Protein AF-A0A7X8ZF85-F1 (afdb_monomer_lite)

Foldseek 3Di:
DDDPPPPPPPPPPPPPPPPDDDDDDDDDDDDDDDDDDP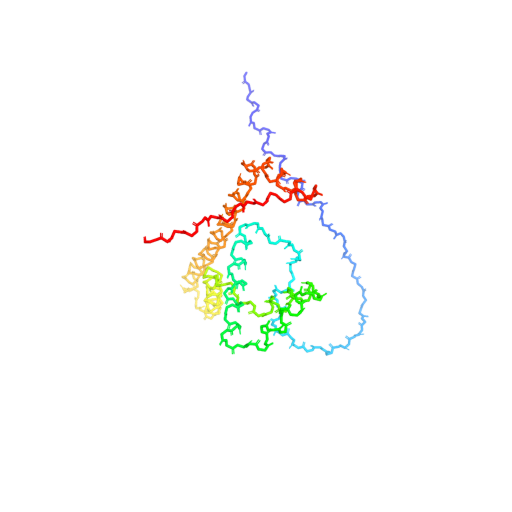PPDPPDPDDDPDDDQPLVVVVVVVQLVVLLVVCVVPPVVVNVVLVVCVVVPVVVSVVVSVVSGDPPDDVLVVLLVVLVVVLVVLVVCLVVDDPVCNVVSVVVSVVSVVSSVVSVVVVVVVVVVSNVVSVVVCVVCVVVVVVVVVCVVVVNPPPPDDPDDPDD

Sequence (200 aa):
MKNPLKSIMLLVLGVLLLTSPAWAQPGGKGAGRREDKRETGARGRRAGAGRPSLGQQYNLRNRVRLLMEYLQANEPEEFERLQKLKAEDREKYFHELWKKMPERENKKRDEVSRIEKQCHELAEKYRLAPEAEKAAIELELGKMLERSMQLVIEDTEERLRGVQSALEHLNANKDKIILERLQKFLGKEETSEKQPAKTK

Structure (mmCIF, N/CA/C/O backbone):
data_AF-A0A7X8ZF85-F1
#
_entry.id   AF-A0A7X8ZF85-F1
#
loop_
_atom_site.group_PDB
_atom_site.id
_atom_site.type_symbol
_atom_site.label_atom_id
_atom_site.label_alt_id
_atom_site.label_comp_id
_atom_site.label_asym_id
_atom_site.label_entity_id
_atom_site.label_seq_id
_atom_site.pdbx_PDB_ins_code
_atom_site.Cartn_x
_atom_site.Cartn_y
_atom_site.Cartn_z
_atom_site.occupancy
_atom_site.B_iso_or_equiv
_atom_site.auth_seq_id
_atom_site.auth_comp_id
_atom_site.auth_asym_id
_atom_site.auth_atom_id
_atom_site.pdbx_PDB_model_num
ATOM 1 N N . MET A 1 1 ? 52.124 20.609 15.838 1.00 47.75 1 MET A N 1
ATOM 2 C CA . MET A 1 1 ? 50.694 20.627 15.461 1.00 47.75 1 MET A CA 1
ATOM 3 C C . MET A 1 1 ? 50.494 19.620 14.338 1.00 47.75 1 MET A C 1
ATOM 5 O O . MET A 1 1 ? 51.039 19.818 13.261 1.00 47.75 1 MET A O 1
ATOM 9 N N . LYS A 1 2 ? 49.854 18.480 14.624 1.00 44.03 2 LYS A N 1
ATOM 10 C CA . LYS A 1 2 ? 49.601 17.394 13.664 1.00 44.03 2 LYS A CA 1
ATOM 11 C C . LYS A 1 2 ? 48.159 16.913 13.866 1.00 44.03 2 LYS A C 1
ATOM 13 O O . LYS A 1 2 ? 47.762 16.636 14.992 1.00 44.03 2 LYS A O 1
ATOM 18 N N . ASN A 1 3 ? 47.391 16.903 12.780 1.00 46.94 3 ASN A N 1
ATOM 19 C CA . ASN A 1 3 ? 45.935 16.744 12.740 1.00 46.94 3 ASN A CA 1
ATOM 20 C C . ASN A 1 3 ? 45.496 15.283 12.980 1.00 46.94 3 ASN A C 1
ATOM 22 O O . ASN A 1 3 ? 45.909 14.422 12.202 1.00 46.94 3 ASN A O 1
ATOM 26 N N . PRO A 1 4 ? 44.604 14.980 13.944 1.00 50.09 4 PRO A N 1
ATOM 27 C CA . PRO A 1 4 ? 44.100 13.625 14.179 1.00 50.09 4 PRO A CA 1
ATOM 28 C C . PRO A 1 4 ? 42.710 13.399 13.552 1.00 50.09 4 PRO A C 1
ATOM 30 O O . PRO A 1 4 ? 41.820 12.847 14.186 1.00 50.09 4 PRO A O 1
ATOM 33 N N . LEU A 1 5 ? 42.486 13.844 12.311 1.00 49.91 5 LEU A N 1
ATOM 34 C CA . LEU A 1 5 ? 41.162 13.776 11.658 1.00 49.91 5 LEU A CA 1
ATOM 35 C C . LEU A 1 5 ? 41.081 12.803 10.471 1.00 49.91 5 LEU A C 1
ATOM 37 O O . LEU A 1 5 ? 40.072 12.762 9.780 1.00 49.91 5 LEU A O 1
ATOM 41 N N . LYS A 1 6 ? 42.111 11.978 10.239 1.00 47.16 6 LYS A N 1
ATOM 42 C CA . LYS A 1 6 ? 42.134 11.011 9.121 1.00 47.16 6 LYS A CA 1
ATOM 43 C C . LYS A 1 6 ? 42.020 9.534 9.522 1.00 47.16 6 LYS A C 1
ATOM 45 O O . LYS A 1 6 ? 42.106 8.681 8.651 1.00 47.16 6 LYS A O 1
ATOM 50 N N . SER A 1 7 ? 41.789 9.211 10.798 1.00 51.03 7 SER A N 1
ATOM 51 C CA . SER A 1 7 ? 41.852 7.817 11.282 1.00 51.03 7 SER A CA 1
ATOM 52 C C . SER A 1 7 ? 40.520 7.206 11.744 1.00 51.03 7 SER A C 1
ATOM 54 O O . SER A 1 7 ? 40.532 6.156 12.376 1.00 51.03 7 SER A O 1
ATOM 56 N N . ILE A 1 8 ? 39.377 7.830 11.437 1.00 52.38 8 ILE A N 1
ATOM 57 C CA . ILE A 1 8 ? 38.038 7.299 11.789 1.00 52.38 8 ILE A CA 1
ATOM 58 C C . ILE A 1 8 ? 37.258 6.832 10.543 1.00 52.38 8 ILE A C 1
ATOM 60 O O . ILE A 1 8 ? 36.225 6.178 10.647 1.00 52.38 8 ILE A O 1
ATOM 64 N N . MET A 1 9 ? 37.790 7.053 9.339 1.00 46.72 9 MET A N 1
ATOM 65 C CA . MET A 1 9 ? 37.145 6.653 8.085 1.00 46.72 9 MET A CA 1
ATOM 66 C C . MET A 1 9 ? 37.669 5.308 7.545 1.00 46.72 9 MET A C 1
ATOM 68 O O . MET A 1 9 ? 37.982 5.193 6.367 1.00 46.72 9 MET A O 1
ATOM 72 N N . LEU A 1 10 ? 37.821 4.299 8.412 1.00 49.06 10 LEU A N 1
ATOM 73 C CA . LEU A 1 10 ? 38.237 2.941 8.011 1.00 49.06 10 LEU A CA 1
ATOM 74 C C . LEU A 1 10 ? 37.782 1.839 8.992 1.00 49.06 10 LEU A C 1
ATOM 76 O O . LEU A 1 10 ? 38.414 0.794 9.099 1.00 49.06 10 LEU A O 1
ATOM 80 N N . LEU A 1 11 ? 36.678 2.058 9.719 1.00 49.19 11 LEU A N 1
ATOM 81 C CA . LEU A 1 11 ? 36.164 1.099 10.713 1.00 49.19 11 LEU A CA 1
ATOM 82 C C . LEU A 1 11 ? 34.633 0.912 10.685 1.00 49.19 11 LEU A C 1
ATOM 84 O O . LEU A 1 11 ? 34.029 0.551 11.687 1.00 49.19 11 LEU A O 1
ATOM 88 N N . VAL A 1 12 ? 33.997 1.128 9.526 1.00 50.41 12 VAL A N 1
ATOM 89 C CA . VAL A 1 12 ? 32.556 0.837 9.317 1.00 50.41 12 VAL A CA 1
ATOM 90 C C . VAL A 1 12 ? 32.316 -0.138 8.146 1.00 50.41 12 VAL A C 1
ATOM 92 O O . VAL A 1 12 ? 31.192 -0.555 7.896 1.00 50.41 12 VAL A O 1
ATOM 95 N N . LEU A 1 13 ? 33.373 -0.617 7.479 1.00 48.00 13 LEU A N 1
ATOM 96 C CA . LEU A 1 13 ? 33.273 -1.545 6.339 1.00 48.00 13 LEU A CA 1
ATOM 97 C C . LEU A 1 13 ? 33.664 -3.003 6.674 1.00 48.00 13 LEU A C 1
ATOM 99 O O . LEU A 1 13 ? 34.088 -3.741 5.792 1.00 48.00 13 LEU A O 1
ATOM 103 N N . GLY A 1 14 ? 33.566 -3.419 7.945 1.00 43.38 14 GLY A N 1
ATOM 104 C CA . GLY A 1 14 ? 34.121 -4.699 8.425 1.00 43.38 14 GLY A CA 1
ATOM 105 C C . GLY A 1 14 ? 33.184 -5.619 9.219 1.00 43.38 14 GLY A C 1
ATOM 106 O O . GLY A 1 14 ? 33.653 -6.623 9.739 1.00 43.38 14 GLY A O 1
ATOM 107 N N . VAL A 1 15 ? 31.886 -5.312 9.343 1.00 47.62 15 VAL A N 1
ATOM 108 C CA . VAL A 1 15 ? 30.950 -6.091 10.199 1.00 47.62 15 VAL A CA 1
ATOM 109 C C . VAL A 1 15 ? 29.740 -6.652 9.425 1.00 47.62 15 VAL A C 1
ATOM 111 O O . VAL A 1 15 ? 28.852 -7.270 9.997 1.00 47.62 15 VAL A O 1
ATOM 114 N N . LEU A 1 16 ? 29.718 -6.536 8.094 1.00 44.78 16 LEU A N 1
ATOM 115 C CA . LEU A 1 16 ? 28.595 -6.976 7.245 1.00 44.78 16 LEU A CA 1
ATOM 116 C C . LEU A 1 16 ? 28.858 -8.276 6.455 1.00 44.78 16 LEU A C 1
ATOM 118 O O . LEU A 1 16 ? 28.240 -8.505 5.421 1.00 44.78 16 LEU A O 1
ATOM 122 N N . LEU A 1 17 ? 29.758 -9.144 6.939 1.00 48.53 17 LEU A N 1
ATOM 123 C CA . LEU A 1 17 ? 30.102 -10.423 6.287 1.00 48.53 17 LEU A CA 1
ATOM 124 C C . LEU A 1 17 ? 30.192 -11.638 7.237 1.00 48.53 17 LEU A C 1
ATOM 126 O O . LEU A 1 17 ? 30.849 -12.619 6.903 1.00 48.53 17 LEU A O 1
ATOM 130 N N . LEU A 1 18 ? 29.540 -11.625 8.408 1.00 48.03 18 LEU A N 1
ATOM 131 C CA . LEU A 1 18 ? 29.666 -12.730 9.384 1.00 48.03 18 LEU A CA 1
ATOM 132 C C . LEU A 1 18 ? 28.358 -13.294 9.961 1.00 48.03 18 LEU A C 1
ATOM 134 O O . LEU A 1 18 ? 28.370 -13.929 11.010 1.00 48.03 18 LEU A O 1
ATOM 138 N N . THR A 1 19 ? 27.236 -13.173 9.252 1.00 51.91 19 THR A N 1
ATOM 139 C CA . THR A 1 19 ? 26.012 -13.930 9.587 1.00 51.91 19 THR A CA 1
ATOM 140 C C . THR A 1 19 ? 25.337 -14.509 8.344 1.00 51.91 19 THR A C 1
ATOM 142 O O . THR A 1 19 ? 24.143 -14.346 8.112 1.00 51.91 19 THR A O 1
ATOM 145 N N . SER A 1 20 ? 26.113 -15.230 7.532 1.00 38.34 20 SER A N 1
ATOM 146 C CA . SER A 1 20 ? 25.542 -16.241 6.635 1.00 38.34 20 SER A CA 1
ATOM 147 C C . SER A 1 20 ? 25.307 -17.523 7.441 1.00 38.34 20 SER A C 1
ATOM 149 O O . SER A 1 20 ? 26.268 -18.033 8.023 1.00 38.34 20 SER A O 1
ATOM 151 N N . PRO A 1 21 ? 24.082 -18.073 7.502 1.00 48.38 21 PRO A N 1
ATOM 152 C CA . PRO A 1 21 ? 23.896 -19.408 8.030 1.00 48.38 21 PRO A CA 1
ATOM 153 C C . PRO A 1 21 ? 24.555 -20.398 7.071 1.00 48.38 21 PRO A C 1
ATOM 155 O O . PRO A 1 21 ? 24.200 -20.496 5.895 1.00 48.38 21 PRO A O 1
ATOM 158 N N . ALA A 1 22 ? 25.530 -21.131 7.608 1.00 47.75 22 ALA A N 1
ATOM 159 C CA . ALA A 1 22 ? 25.918 -22.433 7.107 1.00 47.75 22 ALA A CA 1
ATOM 160 C C . ALA A 1 22 ? 24.645 -23.228 6.799 1.00 47.75 22 ALA A C 1
ATOM 162 O O . ALA A 1 22 ? 23.753 -23.237 7.637 1.00 47.75 22 ALA A O 1
ATOM 163 N N . TRP A 1 23 ? 24.575 -23.816 5.604 1.00 50.59 23 TRP A N 1
ATOM 164 C CA . TRP A 1 23 ? 24.057 -25.148 5.248 1.00 50.59 23 TRP A CA 1
ATOM 165 C C . TRP A 1 23 ? 24.331 -25.324 3.749 1.00 50.59 23 TRP A C 1
ATOM 167 O O . TRP A 1 23 ? 23.444 -25.332 2.902 1.00 50.59 23 TRP A O 1
ATOM 177 N N . ALA A 1 24 ? 25.619 -25.412 3.425 1.00 37.34 24 ALA A N 1
ATOM 178 C CA . ALA A 1 24 ? 26.095 -25.969 2.173 1.00 37.34 24 ALA A CA 1
ATOM 179 C C . ALA A 1 24 ? 26.701 -27.334 2.509 1.00 37.34 24 ALA A C 1
ATOM 181 O O . ALA A 1 24 ? 27.820 -27.415 3.009 1.00 37.34 24 ALA A O 1
ATOM 182 N N . GLN A 1 25 ? 25.945 -28.403 2.264 1.00 38.00 25 GLN A N 1
ATOM 183 C CA . GLN A 1 25 ? 26.500 -29.745 2.144 1.00 38.00 25 GLN A CA 1
ATOM 184 C C . GLN A 1 25 ? 26.021 -30.325 0.805 1.00 38.00 25 GLN A C 1
ATOM 186 O O . GLN A 1 25 ? 24.812 -30.435 0.592 1.00 38.00 25 GLN A O 1
ATOM 191 N N . PRO A 1 26 ? 26.936 -30.642 -0.129 1.00 43.03 26 PRO A N 1
ATOM 192 C CA . PRO A 1 26 ? 26.600 -31.268 -1.396 1.00 43.03 26 PRO A CA 1
ATOM 193 C C . PRO A 1 26 ? 26.673 -32.792 -1.248 1.00 43.03 26 PRO A C 1
ATOM 195 O O . PRO A 1 26 ? 27.668 -33.328 -0.764 1.00 43.03 26 PRO A O 1
ATOM 198 N N . GLY A 1 27 ? 25.647 -33.506 -1.706 1.00 35.84 27 GLY A N 1
ATOM 199 C CA . GLY A 1 27 ? 25.734 -34.954 -1.891 1.00 35.84 27 GLY A CA 1
ATOM 200 C C . GLY A 1 27 ? 24.396 -35.670 -1.774 1.00 35.84 27 GLY A C 1
ATOM 201 O O . GLY A 1 27 ? 23.774 -35.652 -0.720 1.00 35.84 27 GLY A O 1
ATOM 202 N N . GLY A 1 28 ? 23.993 -36.354 -2.848 1.00 32.06 28 GLY A N 1
ATOM 203 C CA . GLY A 1 28 ? 22.963 -37.394 -2.788 1.00 32.06 28 GLY A CA 1
ATOM 204 C C . GLY A 1 28 ? 21.856 -37.252 -3.824 1.00 32.06 28 GLY A C 1
ATOM 205 O O . GLY A 1 28 ? 20.764 -36.787 -3.521 1.00 32.06 28 GLY A O 1
ATOM 206 N N . LYS A 1 29 ? 22.131 -37.705 -5.051 1.00 41.44 29 LYS A N 1
ATOM 207 C CA . LYS A 1 29 ? 21.113 -38.034 -6.057 1.00 41.44 29 LYS A CA 1
ATOM 208 C C . LYS A 1 29 ? 20.147 -39.078 -5.478 1.00 41.44 29 LYS A C 1
ATOM 210 O O . LYS A 1 29 ? 20.592 -40.136 -5.046 1.00 41.44 29 LYS A O 1
ATOM 215 N N . GLY A 1 30 ? 18.847 -38.815 -5.546 1.00 32.69 30 GLY A N 1
ATOM 216 C CA . GLY A 1 30 ? 17.803 -39.777 -5.199 1.00 32.69 30 GLY A CA 1
ATOM 217 C C . GLY A 1 30 ? 16.468 -39.342 -5.790 1.00 32.69 30 GLY A C 1
ATOM 218 O O . GLY A 1 30 ? 15.975 -38.262 -5.493 1.00 32.69 30 GLY A O 1
ATOM 219 N N . ALA A 1 31 ? 15.945 -40.162 -6.694 1.00 37.97 31 ALA A N 1
ATOM 220 C CA . ALA A 1 31 ? 14.771 -39.912 -7.512 1.00 37.97 31 ALA A CA 1
ATOM 221 C C . ALA A 1 31 ? 13.485 -39.683 -6.698 1.00 37.97 31 ALA A C 1
ATOM 223 O O . ALA A 1 31 ? 13.238 -40.346 -5.695 1.00 37.97 31 ALA A O 1
ATOM 224 N N . GLY A 1 32 ? 12.624 -38.797 -7.201 1.00 34.12 32 GLY A N 1
ATOM 225 C CA . GLY A 1 32 ? 11.304 -38.537 -6.636 1.00 34.12 32 GLY A CA 1
ATOM 226 C C . GLY A 1 32 ? 10.440 -37.742 -7.603 1.00 34.12 32 GLY A C 1
ATOM 227 O O . GLY A 1 32 ? 10.262 -36.540 -7.454 1.00 34.12 32 GLY A O 1
ATOM 228 N N . ARG A 1 33 ? 9.933 -38.432 -8.625 1.00 46.44 33 ARG A N 1
ATOM 229 C CA . ARG A 1 33 ? 8.895 -37.968 -9.549 1.00 46.44 33 ARG A CA 1
ATOM 230 C C . ARG A 1 33 ? 7.658 -37.551 -8.738 1.00 46.44 33 ARG A C 1
ATOM 232 O O . ARG A 1 33 ? 7.012 -38.409 -8.143 1.00 46.44 33 ARG A O 1
ATOM 239 N N . ARG A 1 34 ? 7.321 -36.260 -8.728 1.00 38.28 34 ARG A N 1
ATOM 240 C CA . ARG A 1 34 ? 5.975 -35.767 -8.405 1.00 38.28 34 ARG A CA 1
ATOM 241 C C . ARG A 1 34 ? 5.585 -34.715 -9.430 1.00 38.28 34 ARG A C 1
ATOM 243 O O . ARG A 1 34 ? 6.159 -33.632 -9.484 1.00 38.28 34 ARG A O 1
ATOM 250 N N . GLU A 1 35 ? 4.649 -35.110 -10.284 1.00 44.91 35 GLU A N 1
ATOM 251 C CA . GLU A 1 35 ? 3.727 -34.189 -10.928 1.00 44.91 35 GLU A CA 1
ATOM 252 C C . GLU A 1 35 ? 3.037 -33.393 -9.825 1.00 44.91 35 GLU A C 1
ATOM 254 O O . GLU A 1 35 ? 2.473 -33.994 -8.916 1.00 44.91 35 GLU A O 1
ATOM 259 N N . ASP A 1 36 ? 3.078 -32.068 -9.899 1.00 36.56 36 ASP A N 1
ATOM 260 C CA . ASP A 1 36 ? 2.105 -31.252 -9.193 1.00 36.56 36 ASP A CA 1
ATOM 261 C C . ASP A 1 36 ? 1.754 -30.016 -10.015 1.00 36.56 36 ASP A C 1
ATOM 263 O O . ASP A 1 36 ? 2.587 -29.357 -10.645 1.00 36.56 36 ASP A O 1
ATOM 267 N N . LYS A 1 37 ? 0.443 -29.799 -10.055 1.00 38.34 37 LYS A N 1
ATOM 268 C CA . LYS A 1 37 ? -0.303 -28.822 -10.833 1.00 38.34 37 LYS A CA 1
ATOM 269 C C . LYS A 1 37 ? 0.289 -27.418 -10.734 1.00 38.34 37 LYS A C 1
ATOM 271 O O . LYS A 1 37 ? 0.573 -26.907 -9.655 1.00 38.34 37 LYS A O 1
ATOM 276 N N . ARG A 1 38 ? 0.331 -26.740 -11.883 1.00 36.38 38 ARG A N 1
ATOM 277 C CA . ARG A 1 38 ? 0.394 -25.278 -11.963 1.00 36.38 38 ARG A CA 1
ATOM 278 C C . ARG A 1 38 ? -0.843 -24.678 -11.284 1.00 36.38 38 ARG A C 1
ATOM 280 O O . ARG A 1 38 ? -1.871 -24.497 -11.925 1.00 36.38 38 ARG A O 1
ATOM 287 N N . GLU A 1 39 ? -0.724 -24.327 -10.010 1.00 34.28 39 GLU A N 1
ATOM 288 C CA . GLU A 1 39 ? -1.503 -23.250 -9.397 1.00 34.28 39 GLU A CA 1
ATOM 289 C C . GLU A 1 39 ? -0.704 -21.947 -9.513 1.00 34.28 39 GLU A C 1
ATOM 291 O O . GLU A 1 39 ? 0.029 -21.525 -8.619 1.00 34.28 39 GLU A O 1
ATOM 296 N N . THR A 1 40 ? -0.820 -21.294 -10.664 1.00 40.03 40 THR A N 1
ATOM 297 C CA . THR A 1 40 ? -0.497 -19.873 -10.795 1.00 40.03 40 THR A CA 1
ATOM 298 C C . THR A 1 40 ? -1.664 -19.060 -10.242 1.00 40.03 40 THR A C 1
ATOM 300 O O . THR A 1 40 ? -2.751 -19.114 -10.810 1.00 40.03 40 THR A O 1
ATOM 303 N N . GLY A 1 41 ? -1.447 -18.283 -9.173 1.00 33.16 41 GLY A N 1
ATOM 304 C CA . GLY A 1 41 ? -2.334 -17.151 -8.863 1.00 33.16 41 GLY A CA 1
ATOM 305 C C . GLY A 1 41 ? -2.575 -16.775 -7.399 1.00 33.16 41 GLY A C 1
ATOM 306 O O . GLY A 1 41 ? -3.239 -15.774 -7.161 1.00 33.16 41 GLY A O 1
ATOM 307 N N . ALA A 1 42 ? -2.050 -17.496 -6.406 1.00 32.91 42 ALA A N 1
ATOM 308 C CA . ALA A 1 42 ? -2.287 -17.177 -4.991 1.00 32.91 42 ALA A CA 1
ATOM 309 C C . ALA A 1 42 ? -1.033 -16.628 -4.282 1.00 32.91 42 ALA A C 1
ATOM 311 O O . ALA A 1 42 ? -0.555 -17.195 -3.303 1.00 32.91 42 ALA A O 1
ATOM 312 N N . ARG A 1 43 ? -0.486 -15.496 -4.746 1.00 38.16 43 ARG A N 1
ATOM 313 C CA . ARG A 1 43 ? 0.493 -14.714 -3.965 1.00 38.16 43 ARG A CA 1
ATOM 314 C C . ARG A 1 43 ? -0.146 -13.414 -3.491 1.00 38.16 43 ARG A C 1
ATOM 316 O O . ARG A 1 43 ? -0.336 -12.487 -4.263 1.00 38.16 43 ARG A O 1
ATOM 323 N N . GLY A 1 44 ? -0.479 -13.374 -2.201 1.00 34.50 44 GLY A N 1
ATOM 324 C CA . GLY A 1 44 ? -0.910 -12.148 -1.523 1.00 34.50 44 GLY A CA 1
ATOM 325 C C . GLY A 1 44 ? -1.611 -12.345 -0.178 1.00 34.50 44 GLY A C 1
ATOM 326 O O . GLY A 1 44 ? -1.669 -11.413 0.615 1.00 34.50 44 GLY A O 1
ATOM 327 N N . ARG A 1 45 ? -2.112 -13.545 0.145 1.00 40.34 45 ARG A N 1
ATOM 328 C CA . ARG A 1 45 ? -2.776 -13.797 1.436 1.00 40.34 45 ARG A CA 1
ATOM 329 C C . ARG A 1 45 ? -1.858 -14.518 2.410 1.00 40.34 45 ARG A C 1
ATOM 331 O O . ARG A 1 45 ? -2.009 -15.715 2.615 1.00 40.34 45 ARG A O 1
ATOM 338 N N . ARG A 1 46 ? -0.919 -13.793 3.018 1.00 43.47 46 ARG A N 1
ATOM 339 C CA . ARG A 1 46 ? -0.351 -14.131 4.337 1.00 43.47 46 ARG A CA 1
ATOM 340 C C . ARG A 1 46 ? 0.467 -12.953 4.859 1.00 43.47 46 ARG A C 1
ATOM 342 O O . ARG A 1 46 ? 1.657 -12.847 4.599 1.00 43.47 46 ARG A O 1
ATOM 349 N N . ALA A 1 47 ? -0.196 -12.083 5.614 1.00 36.88 47 ALA A N 1
ATOM 350 C CA . ALA A 1 47 ? 0.444 -11.232 6.609 1.00 36.88 47 ALA A CA 1
ATOM 351 C C . ALA A 1 47 ? -0.591 -10.856 7.682 1.00 36.88 47 ALA A C 1
ATOM 353 O O . ALA A 1 47 ? -1.413 -9.974 7.472 1.00 36.88 47 ALA A O 1
ATOM 354 N N . GLY A 1 48 ? -0.545 -11.584 8.803 1.00 31.78 48 GLY A N 1
ATOM 355 C CA . GLY A 1 48 ? -0.920 -11.128 10.144 1.00 31.78 48 GLY A CA 1
ATOM 356 C C . GLY A 1 48 ? -2.382 -10.770 10.415 1.00 31.78 48 GLY A C 1
ATOM 357 O O . GLY A 1 48 ? -2.872 -9.726 10.001 1.00 31.78 48 GLY A O 1
ATOM 358 N N . ALA A 1 49 ? -3.020 -11.547 11.292 1.00 34.38 49 ALA A N 1
ATOM 359 C CA . ALA A 1 49 ? -4.158 -11.122 12.109 1.00 34.38 49 ALA A CA 1
ATOM 360 C C . ALA A 1 49 ? -3.741 -10.029 13.127 1.00 34.38 49 ALA A C 1
ATOM 362 O O . ALA A 1 49 ? -3.878 -10.185 14.337 1.00 34.38 49 ALA A O 1
ATOM 363 N N . GLY A 1 50 ? -3.167 -8.926 12.643 1.00 35.88 50 GLY A N 1
ATOM 364 C CA . GLY A 1 50 ? -2.896 -7.732 13.430 1.00 35.88 50 GLY A CA 1
ATOM 365 C C . GLY A 1 50 ? -4.158 -6.883 13.486 1.00 35.88 50 GLY A C 1
ATOM 366 O O . GLY A 1 50 ? -4.743 -6.571 12.450 1.00 35.88 50 GLY A O 1
ATOM 367 N N . ARG A 1 51 ? -4.602 -6.514 14.693 1.00 39.31 51 ARG A N 1
ATOM 368 C CA . ARG A 1 51 ? -5.708 -5.562 14.869 1.00 39.31 51 ARG A CA 1
ATOM 369 C C . ARG A 1 51 ? -5.439 -4.317 14.006 1.00 39.31 51 ARG A C 1
ATOM 371 O O . ARG A 1 51 ? -4.353 -3.748 14.126 1.00 39.31 51 ARG A O 1
ATOM 378 N N . PRO A 1 52 ? -6.389 -3.880 13.159 1.00 43.50 52 PRO A N 1
ATOM 379 C CA . PRO A 1 52 ? -6.188 -2.709 12.317 1.00 43.50 52 PRO A CA 1
ATOM 380 C C . PRO A 1 52 ? -5.882 -1.488 13.187 1.00 43.50 52 PRO A C 1
ATOM 382 O O . PRO A 1 52 ? -6.511 -1.289 14.232 1.00 43.50 52 PRO A O 1
ATOM 385 N N . SER A 1 53 ? -4.912 -0.682 12.751 1.00 43.94 53 SER A N 1
ATOM 386 C CA . SER A 1 53 ? -4.568 0.610 13.360 1.00 43.94 53 SER A CA 1
ATOM 387 C C . SER A 1 53 ? -5.820 1.492 13.495 1.00 43.94 53 SER A C 1
ATOM 389 O O . SER A 1 53 ? -6.713 1.418 12.655 1.00 43.94 53 SER A O 1
ATOM 391 N N . LEU A 1 54 ? -5.913 2.345 14.520 1.00 39.03 54 LEU A N 1
ATOM 392 C CA . LEU A 1 54 ? -7.086 3.203 14.779 1.00 39.03 54 LEU A CA 1
ATOM 393 C C . LEU A 1 54 ? -7.502 4.065 13.567 1.00 39.03 54 LEU A C 1
ATOM 395 O O . LEU A 1 54 ? -8.693 4.208 13.301 1.00 39.03 54 LEU A O 1
ATOM 399 N N . GLY A 1 55 ? -6.550 4.545 12.757 1.00 43.88 55 GLY A N 1
ATOM 400 C CA . GLY A 1 55 ? -6.852 5.245 11.496 1.00 43.88 55 GLY A CA 1
ATOM 401 C C . GLY A 1 55 ? -7.413 4.326 10.395 1.00 43.88 55 GLY A C 1
ATOM 402 O O . GLY A 1 55 ? -8.253 4.731 9.590 1.00 43.88 55 GLY A O 1
ATOM 403 N N . GLN A 1 56 ? -7.024 3.046 10.390 1.00 48.81 56 GLN A N 1
ATOM 404 C CA . GLN A 1 56 ? -7.661 2.015 9.562 1.00 48.81 56 GLN A CA 1
ATOM 405 C C . GLN A 1 56 ? -9.029 1.596 10.116 1.00 48.81 56 GLN A C 1
ATOM 407 O O . GLN A 1 56 ? -9.885 1.205 9.328 1.00 48.81 56 GLN A O 1
ATOM 412 N N . GLN A 1 57 ? -9.270 1.704 11.428 1.00 50.97 57 GLN A N 1
ATOM 413 C CA . GLN A 1 57 ? -10.559 1.371 12.045 1.00 50.97 57 GLN A CA 1
ATOM 414 C C . GLN A 1 57 ? -11.672 2.338 11.632 1.00 50.97 57 GLN A C 1
ATOM 416 O O . GLN A 1 57 ? -12.800 1.890 11.450 1.00 50.97 57 GLN A O 1
ATOM 421 N N . TYR A 1 58 ? -11.373 3.625 11.414 1.00 51.03 58 TYR A N 1
ATOM 422 C CA . TYR A 1 58 ? -12.369 4.595 10.935 1.00 51.03 58 TYR A CA 1
ATOM 423 C C . TYR A 1 58 ? -12.820 4.279 9.497 1.00 51.03 58 TYR A C 1
ATOM 425 O O . TYR A 1 58 ? -14.015 4.209 9.208 1.00 51.03 58 TYR A O 1
ATOM 433 N N . ASN A 1 59 ? -11.866 3.948 8.618 1.00 65.31 59 ASN A N 1
ATOM 434 C CA . ASN A 1 59 ? -12.154 3.458 7.266 1.00 65.31 59 ASN A CA 1
ATOM 435 C C . ASN A 1 59 ? -12.846 2.088 7.269 1.00 65.31 59 ASN A C 1
ATOM 437 O O . ASN A 1 59 ? -13.735 1.840 6.460 1.00 65.31 59 ASN A O 1
ATOM 441 N N . LEU A 1 60 ? -12.472 1.193 8.185 1.00 68.31 60 LEU A N 1
ATOM 442 C CA . LEU A 1 60 ? -13.082 -0.129 8.301 1.00 68.31 60 LEU A CA 1
ATOM 443 C C . LEU A 1 60 ? -14.529 -0.038 8.782 1.00 68.31 60 LEU A C 1
ATOM 445 O O . LEU A 1 60 ? -15.394 -0.690 8.213 1.00 68.31 60 LEU A O 1
ATOM 449 N N . ARG A 1 61 ? -14.813 0.787 9.793 1.00 74.62 61 ARG A N 1
ATOM 450 C CA . ARG A 1 61 ? -16.165 0.953 10.336 1.00 74.62 61 ARG A CA 1
ATOM 451 C C . ARG A 1 61 ? -17.115 1.523 9.287 1.00 74.62 61 ARG A C 1
ATOM 453 O O . ARG A 1 61 ? -18.223 1.015 9.154 1.00 74.62 61 ARG A O 1
ATOM 460 N N . ASN A 1 62 ? -16.660 2.503 8.507 1.00 75.81 62 ASN A N 1
ATOM 461 C CA . ASN A 1 62 ? -17.439 3.052 7.397 1.00 75.81 62 ASN A CA 1
ATOM 462 C C . ASN A 1 62 ? -17.653 2.023 6.279 1.00 75.81 62 ASN A C 1
ATOM 464 O O . ASN A 1 62 ? -18.769 1.896 5.789 1.00 75.81 62 ASN A O 1
ATOM 468 N N . ARG A 1 63 ? -16.629 1.237 5.919 1.00 77.00 63 ARG A N 1
ATOM 469 C CA . ARG A 1 63 ? -16.751 0.168 4.909 1.00 77.00 63 ARG A CA 1
ATOM 470 C C . ARG A 1 63 ? -17.687 -0.952 5.346 1.00 77.00 63 ARG A C 1
ATOM 472 O O . ARG A 1 63 ? -18.497 -1.406 4.551 1.00 77.00 63 ARG A O 1
ATOM 479 N N . VAL A 1 64 ? -17.608 -1.362 6.610 1.00 85.12 64 VAL A N 1
ATOM 480 C CA . VAL A 1 64 ? -18.536 -2.334 7.196 1.00 85.12 64 VAL A CA 1
ATOM 481 C C . VAL A 1 64 ? -19.952 -1.770 7.202 1.00 85.12 64 VAL A C 1
ATOM 483 O O . VAL A 1 64 ? -20.872 -2.483 6.829 1.00 85.12 64 VAL A O 1
ATOM 486 N N . ARG A 1 65 ? -20.139 -0.495 7.566 1.00 85.19 65 ARG A N 1
ATOM 487 C CA . ARG A 1 65 ? -21.458 0.147 7.525 1.00 85.19 65 ARG A CA 1
ATOM 488 C C . ARG A 1 65 ? -22.042 0.138 6.110 1.00 85.19 65 ARG A C 1
ATOM 490 O O . ARG A 1 65 ? -23.146 -0.356 5.941 1.00 85.19 65 ARG A O 1
ATOM 497 N N . LEU A 1 66 ? -21.283 0.601 5.115 1.00 85.06 66 LEU A N 1
ATOM 498 C CA . LEU A 1 66 ? -21.716 0.622 3.713 1.00 85.06 66 LEU A CA 1
ATOM 499 C C . LEU A 1 66 ? -22.030 -0.784 3.182 1.00 85.06 66 LEU A C 1
ATOM 501 O O . LEU A 1 66 ? -23.019 -0.964 2.482 1.00 85.06 66 LEU A O 1
ATOM 505 N N . LEU A 1 67 ? -21.224 -1.789 3.543 1.00 87.50 67 LEU A N 1
ATOM 506 C CA . LEU A 1 67 ? -21.497 -3.182 3.188 1.00 87.50 67 LEU A CA 1
ATOM 507 C C . LEU A 1 67 ? -22.806 -3.675 3.816 1.00 87.50 67 LEU A C 1
ATOM 509 O O . LEU A 1 67 ? -23.596 -4.319 3.139 1.00 87.50 67 LEU A O 1
ATOM 513 N N . MET A 1 68 ? -23.049 -3.374 5.093 1.00 89.50 68 MET A N 1
ATOM 514 C CA . MET A 1 68 ? -24.282 -3.782 5.769 1.00 89.50 68 MET A CA 1
ATOM 515 C C . MET A 1 68 ? -25.511 -3.054 5.210 1.00 89.50 68 MET A C 1
ATOM 517 O O . MET A 1 68 ? -26.542 -3.693 5.041 1.00 89.50 68 MET A O 1
ATOM 521 N N . GLU A 1 69 ? -25.399 -1.766 4.868 1.00 88.88 69 GLU A N 1
ATOM 522 C CA . GLU A 1 69 ? -26.448 -1.001 4.173 1.00 88.88 69 GLU A CA 1
ATOM 523 C C . GLU A 1 69 ? -26.742 -1.598 2.786 1.00 88.88 69 GLU A C 1
ATOM 525 O O . GLU A 1 69 ? -27.900 -1.810 2.432 1.00 88.88 69 GLU A O 1
ATOM 530 N N . TYR A 1 70 ? -25.699 -1.949 2.025 1.00 88.44 70 TYR A N 1
ATOM 531 C CA . TYR A 1 70 ? -25.836 -2.619 0.732 1.00 88.44 70 TYR A CA 1
ATOM 532 C C . TYR A 1 70 ? -26.509 -3.991 0.859 1.00 88.44 70 TYR A C 1
ATOM 534 O O . TYR A 1 70 ? -27.438 -4.280 0.107 1.00 88.44 70 TYR A O 1
ATOM 542 N N . LEU A 1 71 ? -26.068 -4.828 1.804 1.00 90.94 71 LEU A N 1
ATOM 543 C CA . LEU A 1 71 ? -26.654 -6.152 2.030 1.00 90.94 71 LEU A CA 1
ATOM 544 C C . LEU A 1 71 ? -28.109 -6.037 2.479 1.00 90.94 71 LEU A C 1
ATOM 546 O O . LEU A 1 71 ? -28.949 -6.776 1.992 1.00 90.94 71 LEU A O 1
ATOM 550 N N . GLN A 1 72 ? -28.439 -5.069 3.331 1.00 90.56 72 GLN A N 1
ATOM 551 C CA . GLN A 1 72 ? -29.819 -4.835 3.741 1.00 90.56 72 GLN A CA 1
ATOM 552 C C . GLN A 1 72 ? -30.723 -4.440 2.561 1.00 90.56 72 GLN A C 1
ATOM 554 O O . GLN A 1 72 ? -31.882 -4.844 2.524 1.00 90.56 72 GLN A O 1
ATOM 559 N N . ALA A 1 73 ? -30.204 -3.665 1.604 1.00 89.56 73 ALA A N 1
ATOM 560 C CA . ALA A 1 73 ? -30.966 -3.203 0.446 1.00 89.56 73 ALA A CA 1
ATOM 561 C C . ALA A 1 73 ? -31.066 -4.235 -0.695 1.00 89.56 73 ALA A C 1
ATOM 563 O O . ALA A 1 73 ? -32.062 -4.235 -1.412 1.00 89.56 73 ALA A O 1
ATOM 564 N N . ASN A 1 74 ? -30.052 -5.091 -0.878 1.00 90.56 74 ASN A N 1
ATOM 565 C CA . ASN A 1 74 ? -29.940 -5.971 -2.052 1.00 90.56 74 ASN A CA 1
ATOM 566 C C . ASN A 1 74 ? -30.002 -7.475 -1.718 1.00 90.56 74 ASN A C 1
ATOM 568 O O . ASN A 1 74 ? -30.460 -8.256 -2.544 1.00 90.56 74 ASN A O 1
ATOM 572 N N . GLU A 1 75 ? -29.554 -7.894 -0.529 1.00 91.56 75 GLU A N 1
ATOM 573 C CA . GLU A 1 75 ? -29.472 -9.301 -0.093 1.00 91.56 75 GLU A CA 1
ATOM 574 C C . GLU A 1 75 ? -29.929 -9.454 1.383 1.00 91.56 75 GLU A C 1
ATOM 576 O O . GLU A 1 75 ? -29.113 -9.751 2.267 1.00 91.56 75 GLU A O 1
ATOM 581 N N . PRO A 1 76 ? -31.225 -9.246 1.695 1.00 91.12 76 PRO A N 1
ATOM 582 C CA . PRO A 1 76 ? -31.707 -9.192 3.079 1.00 91.12 76 PRO A CA 1
ATOM 583 C C . PRO A 1 76 ? -31.506 -10.509 3.848 1.00 91.12 76 PRO A C 1
ATOM 585 O O . PRO A 1 76 ? -31.212 -10.486 5.043 1.00 91.12 76 PRO A O 1
ATOM 588 N N . GLU A 1 77 ? -31.577 -11.657 3.171 1.00 92.38 77 GLU A N 1
ATOM 589 C CA . GLU A 1 77 ? -31.338 -12.974 3.780 1.00 92.38 77 GLU A CA 1
ATOM 590 C C . GLU A 1 77 ? -29.896 -13.122 4.295 1.00 92.38 77 GLU A C 1
ATOM 592 O O . GLU A 1 77 ? -29.653 -13.637 5.389 1.00 92.38 77 GLU A O 1
ATOM 597 N N . GLU A 1 78 ? -28.922 -12.613 3.537 1.00 89.00 78 GLU A N 1
ATOM 598 C CA . GLU A 1 78 ? -27.513 -12.615 3.936 1.00 89.00 78 GLU A CA 1
ATOM 599 C C . GLU A 1 78 ? -27.229 -11.619 5.056 1.00 89.00 78 GLU A C 1
ATOM 601 O O . GLU A 1 78 ? -26.439 -11.900 5.964 1.00 89.00 78 GLU A O 1
ATOM 606 N N . PHE A 1 79 ? -27.912 -10.475 5.043 1.00 91.88 79 PHE A N 1
ATOM 607 C CA . PHE A 1 79 ? -27.865 -9.529 6.149 1.00 91.88 79 PHE A CA 1
ATOM 608 C C . PHE A 1 79 ? -28.350 -10.175 7.456 1.00 91.88 79 PHE A C 1
ATOM 610 O O . PHE A 1 79 ? -27.657 -10.094 8.474 1.00 91.88 79 PHE A O 1
ATOM 617 N N . GLU A 1 80 ? -29.493 -10.865 7.438 1.00 91.12 80 GLU A N 1
ATOM 618 C CA . GLU A 1 80 ? -30.012 -11.569 8.614 1.00 91.12 80 GLU A CA 1
ATOM 619 C C . GLU A 1 80 ? -29.085 -12.696 9.075 1.00 91.12 80 GLU A C 1
ATOM 621 O O . GLU A 1 80 ? -28.829 -12.832 10.277 1.00 91.12 80 GLU A O 1
ATOM 626 N N . ARG A 1 81 ? -28.529 -13.476 8.137 1.00 94.31 81 ARG A N 1
ATOM 627 C CA . ARG A 1 81 ? -27.550 -14.524 8.455 1.00 94.31 81 ARG A CA 1
ATOM 628 C C . ARG A 1 81 ? -26.329 -13.944 9.164 1.00 94.31 81 ARG A C 1
ATOM 630 O O . ARG A 1 81 ? -25.908 -14.478 10.188 1.00 94.31 81 ARG A O 1
ATOM 637 N N . LEU A 1 82 ? -25.773 -12.842 8.658 1.00 91.56 82 LEU A N 1
ATOM 638 C CA . LEU A 1 82 ? -24.623 -12.177 9.274 1.00 91.56 82 LEU A CA 1
ATOM 639 C C . LEU A 1 82 ? -24.957 -11.576 10.645 1.00 91.56 82 LEU A C 1
ATOM 641 O O . LEU A 1 82 ? -24.110 -11.616 11.536 1.00 91.56 82 LEU A O 1
ATOM 645 N N . GLN A 1 83 ? -26.170 -11.057 10.854 1.00 90.88 83 GLN A N 1
ATOM 646 C CA . GLN A 1 83 ? -26.597 -10.556 12.168 1.00 90.88 83 GLN A CA 1
ATOM 647 C C . GLN A 1 83 ? -26.734 -11.679 13.202 1.00 90.88 83 GLN A C 1
ATOM 649 O O . GLN A 1 83 ? -26.300 -11.504 14.340 1.00 90.88 83 GLN A O 1
ATOM 654 N N . LYS A 1 84 ? -27.269 -12.842 12.808 1.00 92.69 84 LYS A N 1
ATOM 655 C CA . LYS A 1 84 ? -27.304 -14.039 13.667 1.00 92.69 84 LYS A CA 1
ATOM 656 C C . LYS A 1 84 ? -25.888 -14.515 13.989 1.00 92.69 84 LYS A C 1
ATOM 658 O O . LYS A 1 84 ? -25.530 -14.651 15.156 1.00 92.69 84 LYS A O 1
ATOM 663 N N . LEU A 1 85 ? -25.033 -14.614 12.969 1.00 91.75 85 LEU A N 1
ATOM 664 C CA . LEU A 1 85 ? -23.637 -15.025 13.128 1.00 91.75 85 LEU A CA 1
ATOM 665 C C . LEU A 1 85 ? -22.848 -14.077 14.044 1.00 91.75 85 LEU A C 1
ATOM 667 O O . LEU A 1 85 ? -22.007 -14.521 14.814 1.00 91.75 85 LEU A O 1
ATOM 671 N N . LYS A 1 86 ? -23.143 -12.772 14.017 1.00 89.31 86 LYS A N 1
ATOM 672 C CA . LYS A 1 86 ? -22.540 -11.779 14.918 1.00 89.31 86 LYS A CA 1
ATOM 673 C C . LYS A 1 86 ? -22.848 -12.047 16.395 1.00 89.31 86 LYS A C 1
ATOM 675 O O . LYS A 1 86 ? -22.011 -11.718 17.237 1.00 89.31 86 LYS A O 1
ATOM 680 N N . ALA A 1 87 ? -24.035 -12.575 16.701 1.00 88.69 87 ALA A N 1
ATOM 681 C CA . ALA A 1 87 ? -24.450 -12.917 18.059 1.00 88.69 87 ALA A CA 1
ATOM 682 C C . ALA A 1 87 ? -23.873 -14.266 18.521 1.00 88.69 87 ALA A C 1
ATOM 684 O O . ALA A 1 87 ? -23.534 -14.406 19.693 1.00 88.69 87 ALA A O 1
ATOM 685 N N . GLU A 1 88 ? -23.734 -15.226 17.604 1.00 91.62 88 GLU A N 1
ATOM 686 C CA . GLU A 1 88 ? -23.261 -16.586 17.890 1.00 91.62 88 GLU A CA 1
ATOM 687 C C . GLU A 1 88 ? -21.730 -16.704 17.918 1.00 91.62 88 GLU A C 1
ATOM 689 O O . GLU A 1 88 ? -21.154 -17.174 18.897 1.00 91.62 88 GLU A O 1
ATOM 694 N N . ASP A 1 89 ? -21.056 -16.280 16.844 1.00 91.06 89 ASP A N 1
ATOM 695 C CA . ASP A 1 89 ? -19.617 -16.457 16.644 1.00 91.06 89 ASP A CA 1
ATOM 696 C C . ASP A 1 89 ? -19.007 -15.212 15.996 1.00 91.06 89 ASP A C 1
ATOM 698 O O . ASP A 1 89 ? -19.030 -14.989 14.778 1.00 91.06 89 ASP A O 1
ATOM 702 N N . ARG A 1 90 ? -18.398 -14.391 16.850 1.00 85.31 90 ARG A N 1
ATOM 703 C CA . ARG A 1 90 ? -17.805 -13.121 16.442 1.00 85.31 90 ARG A CA 1
ATOM 704 C C . ARG A 1 90 ? -16.637 -13.300 15.469 1.00 85.31 90 ARG A C 1
ATOM 706 O O . ARG A 1 90 ? -16.440 -12.433 14.617 1.00 85.31 90 ARG A O 1
ATOM 713 N N . GLU A 1 91 ? -15.855 -14.371 15.586 1.00 82.88 91 GLU A N 1
ATOM 714 C CA . GLU A 1 91 ? -14.703 -14.596 14.708 1.00 82.88 91 GLU A CA 1
ATOM 715 C C . GLU A 1 91 ? -15.153 -15.009 13.311 1.00 82.88 91 GLU A C 1
ATOM 717 O O . GLU A 1 91 ? -14.703 -14.417 12.323 1.00 82.88 91 GLU A O 1
ATOM 722 N N . LYS A 1 92 ? -16.105 -15.946 13.217 1.00 86.88 92 LYS A N 1
ATOM 723 C CA . LYS A 1 92 ? -16.702 -16.328 11.930 1.00 86.88 92 LYS A CA 1
ATOM 724 C C . LYS A 1 92 ? -17.453 -15.175 11.284 1.00 86.88 92 LYS A C 1
ATOM 726 O O . LYS A 1 92 ? -17.315 -14.983 10.078 1.00 86.88 92 LYS A O 1
ATOM 731 N N . TYR A 1 93 ? -18.166 -14.366 12.070 1.00 89.75 93 TYR A N 1
ATOM 732 C CA . TYR A 1 93 ? -18.801 -13.146 11.575 1.00 89.75 93 TYR A CA 1
ATOM 733 C C . TYR A 1 93 ? -17.792 -12.244 10.868 1.00 89.75 93 TYR A C 1
ATOM 735 O O . TYR A 1 93 ? -18.002 -11.869 9.716 1.00 89.75 93 TYR A O 1
ATOM 743 N N . PHE A 1 94 ? -16.669 -11.928 11.520 1.00 84.12 94 PHE A N 1
ATOM 744 C CA . PHE A 1 94 ? -15.654 -11.102 10.878 1.00 84.12 94 PHE A CA 1
ATOM 745 C C . PHE A 1 94 ? -15.046 -11.796 9.663 1.00 84.12 94 PHE A C 1
ATOM 747 O O . PHE A 1 94 ? -14.839 -11.132 8.654 1.00 84.12 94 PHE A O 1
ATOM 754 N N . HIS A 1 95 ? -14.786 -13.101 9.718 1.00 85.44 95 HIS A N 1
ATOM 755 C CA . HIS A 1 95 ? -14.227 -13.837 8.587 1.00 85.44 95 HIS A CA 1
ATOM 756 C C . HIS A 1 95 ? -15.113 -13.760 7.331 1.00 85.44 95 HIS A C 1
ATOM 758 O O . HIS A 1 95 ? -14.615 -13.437 6.252 1.00 85.44 95 HIS A O 1
ATOM 764 N N . GLU A 1 96 ? -16.419 -13.996 7.467 1.00 87.25 96 GLU A N 1
ATOM 765 C CA . GLU A 1 96 ? -17.382 -13.889 6.362 1.00 87.25 96 GLU A CA 1
ATOM 766 C C . GLU A 1 96 ? -17.545 -12.441 5.884 1.00 87.25 96 GLU A C 1
ATOM 768 O O . GLU A 1 96 ? -17.526 -12.163 4.683 1.00 87.25 96 GLU A O 1
ATOM 773 N N . LEU A 1 97 ? -17.592 -11.490 6.819 1.00 86.88 97 LEU A N 1
ATOM 774 C CA . LEU A 1 97 ? -17.634 -10.064 6.504 1.00 86.88 97 LEU A CA 1
ATOM 775 C C . LEU A 1 97 ? -16.395 -9.623 5.703 1.00 86.88 97 LEU A C 1
ATOM 777 O O . LEU A 1 97 ? -16.511 -8.843 4.761 1.00 86.88 97 LEU A O 1
ATOM 781 N N . TRP A 1 98 ? -15.209 -10.149 6.033 1.00 81.75 98 TRP A N 1
ATOM 782 C CA . TRP A 1 98 ? -13.968 -9.875 5.301 1.00 81.75 98 TRP A CA 1
ATOM 783 C C . TRP A 1 98 ? -13.980 -10.415 3.874 1.00 81.75 98 TRP A C 1
ATOM 785 O O . TRP A 1 98 ? -13.399 -9.774 3.002 1.00 81.75 98 TRP A O 1
ATOM 795 N N . LYS A 1 99 ? -14.649 -11.544 3.610 1.00 85.12 99 LYS A N 1
ATOM 796 C CA . LYS A 1 99 ? -14.790 -12.078 2.245 1.00 85.12 99 LYS A CA 1
ATOM 797 C C . LYS A 1 99 ? -15.662 -11.189 1.361 1.00 85.12 99 LYS A C 1
ATOM 799 O O . LYS A 1 99 ? -15.362 -11.053 0.180 1.00 85.12 99 LYS A O 1
ATOM 804 N N . LYS A 1 100 ? -16.723 -10.602 1.926 1.00 82.81 100 LYS A N 1
ATOM 805 C CA . LYS A 1 100 ? -17.668 -9.732 1.204 1.00 82.81 100 LYS A CA 1
ATOM 806 C C . LYS A 1 100 ? -17.256 -8.256 1.183 1.00 82.81 100 LYS A C 1
ATOM 808 O O . LYS A 1 100 ? -17.881 -7.464 0.484 1.00 82.81 100 LYS A O 1
ATOM 813 N N . MET A 1 101 ? -16.228 -7.856 1.933 1.00 78.88 101 MET A N 1
ATOM 814 C CA . MET A 1 101 ? -15.795 -6.462 1.933 1.00 78.88 101 MET A CA 1
ATOM 815 C C . MET A 1 101 ? -15.205 -6.066 0.575 1.00 78.88 101 MET A C 1
ATOM 817 O O . MET A 1 101 ? -14.311 -6.760 0.087 1.00 78.88 101 MET A O 1
ATOM 821 N N . PRO A 1 102 ? -15.636 -4.926 -0.004 1.00 66.75 102 PRO A N 1
ATOM 822 C CA . PRO A 1 102 ? -15.082 -4.450 -1.266 1.00 66.75 102 PRO A CA 1
ATOM 823 C C . PRO A 1 102 ? -13.582 -4.242 -1.098 1.00 66.75 102 PRO A C 1
ATOM 825 O O . PRO A 1 102 ? -13.166 -3.697 -0.071 1.00 66.75 102 PRO A O 1
ATOM 828 N N . GLU A 1 103 ? -12.766 -4.684 -2.057 1.00 65.62 103 GLU A N 1
ATOM 829 C CA . GLU A 1 103 ? -11.320 -4.474 -1.988 1.00 65.62 103 GLU A CA 1
ATOM 830 C C . GLU A 1 103 ? -11.042 -2.974 -1.836 1.00 65.62 103 GLU A C 1
ATOM 832 O O . GLU A 1 103 ? -11.765 -2.123 -2.358 1.00 65.62 103 GLU A O 1
ATOM 837 N N . ARG A 1 104 ? -10.055 -2.623 -1.008 1.00 65.62 104 ARG A N 1
ATOM 838 C CA . ARG A 1 104 ? -9.731 -1.213 -0.806 1.00 65.62 104 ARG A CA 1
ATOM 839 C C . ARG A 1 104 ? -9.166 -0.693 -2.122 1.00 65.62 104 ARG A C 1
ATOM 841 O O . ARG A 1 104 ? -8.076 -1.114 -2.495 1.00 65.62 104 ARG A O 1
ATOM 848 N N . GLU A 1 105 ? -9.879 0.227 -2.763 1.00 66.12 105 GLU A N 1
ATOM 849 C CA . GLU A 1 105 ? -9.375 0.927 -3.941 1.00 66.12 105 GLU A CA 1
ATOM 850 C C . GLU A 1 105 ? -8.057 1.613 -3.554 1.00 66.12 105 GLU A C 1
ATOM 852 O O . GLU A 1 105 ? -8.019 2.493 -2.685 1.00 66.12 105 GLU A O 1
ATOM 857 N N . ASN A 1 106 ? -6.951 1.133 -4.121 1.00 77.12 106 ASN A N 1
ATOM 858 C CA . ASN A 1 106 ? -5.633 1.715 -3.924 1.00 77.12 106 ASN A CA 1
ATOM 859 C C . ASN A 1 106 ? -5.086 2.093 -5.295 1.00 77.12 106 ASN A C 1
ATOM 861 O O . ASN A 1 106 ? -4.347 1.337 -5.920 1.00 77.12 106 ASN A O 1
ATOM 865 N N . LYS A 1 107 ? -5.444 3.307 -5.720 1.00 85.38 107 LYS A N 1
ATOM 866 C CA . LYS A 1 107 ? -5.075 3.866 -7.022 1.00 85.38 107 LYS A CA 1
ATOM 867 C C . LYS A 1 107 ? -3.566 3.816 -7.274 1.00 85.38 107 LYS A C 1
ATOM 869 O O . LYS A 1 107 ? -3.161 3.497 -8.384 1.00 85.38 107 LYS A O 1
ATOM 874 N N . LYS A 1 108 ? -2.741 4.046 -6.243 1.00 86.25 108 LYS A N 1
ATOM 875 C CA . LYS A 1 108 ? -1.275 3.959 -6.352 1.00 86.25 108 LYS A CA 1
ATOM 876 C C . LYS A 1 108 ? -0.808 2.526 -6.594 1.00 86.25 108 LYS A C 1
ATOM 878 O O . LYS A 1 108 ? 0.056 2.301 -7.430 1.00 86.25 108 LYS A O 1
ATOM 883 N N . ARG A 1 109 ? -1.397 1.541 -5.908 1.00 84.75 109 ARG A N 1
ATOM 884 C CA . ARG A 1 109 ? -1.096 0.115 -6.132 1.00 84.75 109 ARG A CA 1
ATOM 885 C C . ARG A 1 109 ? -1.515 -0.338 -7.532 1.00 84.75 109 ARG A C 1
ATOM 887 O O . ARG A 1 109 ? -0.793 -1.108 -8.168 1.00 84.75 109 ARG A O 1
ATOM 894 N N . ASP A 1 110 ? -2.656 0.144 -8.009 1.00 89.12 110 ASP A N 1
ATOM 895 C CA . ASP A 1 110 ? -3.131 -0.145 -9.362 1.00 89.12 110 ASP A CA 1
ATOM 896 C C . ASP A 1 110 ? -2.208 0.486 -10.415 1.00 89.12 110 ASP A C 1
ATOM 898 O O . ASP A 1 110 ? -1.876 -0.158 -11.409 1.00 89.12 110 ASP A O 1
ATOM 902 N N . GLU A 1 111 ? -1.738 1.714 -10.179 1.00 92.81 111 GLU A N 1
ATOM 903 C CA . GLU A 1 111 ? -0.759 2.408 -11.024 1.00 92.81 111 GLU A CA 1
ATOM 904 C C . GLU A 1 111 ? 0.593 1.682 -11.042 1.00 92.81 111 GLU A C 1
ATOM 906 O O . GLU A 1 111 ? 1.109 1.406 -12.123 1.00 92.81 111 GLU A O 1
ATOM 911 N N . VAL A 1 112 ? 1.116 1.257 -9.886 1.00 93.25 112 VAL A N 1
ATOM 912 C CA . VAL A 1 112 ? 2.326 0.416 -9.795 1.00 93.25 112 VAL A CA 1
ATOM 913 C C . VAL A 1 112 ? 2.161 -0.865 -10.615 1.00 93.25 112 VAL A C 1
ATOM 915 O O . VAL A 1 112 ? 3.023 -1.194 -11.424 1.00 93.25 112 VAL A O 1
ATOM 918 N N . SER A 1 113 ? 1.017 -1.544 -10.492 1.00 91.62 113 SER A N 1
ATOM 919 C CA . SER A 1 113 ? 0.741 -2.775 -11.247 1.00 91.62 113 SER A CA 1
ATOM 920 C C . SER A 1 113 ? 0.668 -2.536 -12.762 1.00 91.62 113 SER A C 1
ATOM 922 O O . SER A 1 113 ? 0.992 -3.423 -13.551 1.00 91.62 113 SER A O 1
ATOM 924 N N . ARG A 1 114 ? 0.221 -1.350 -13.199 1.00 95.31 114 ARG A N 1
ATOM 925 C CA . ARG A 1 114 ? 0.252 -0.954 -14.617 1.00 95.31 114 ARG A CA 1
ATOM 926 C C . ARG A 1 114 ? 1.679 -0.692 -15.086 1.00 95.31 114 ARG A C 1
ATOM 928 O O . ARG A 1 114 ? 2.054 -1.207 -16.135 1.00 95.31 114 ARG A O 1
ATOM 935 N N . ILE A 1 115 ? 2.467 0.037 -14.297 1.00 95.94 115 ILE A N 1
ATOM 936 C CA . ILE A 1 115 ? 3.873 0.319 -14.600 1.00 95.94 115 ILE A CA 1
ATOM 937 C C . ILE A 1 115 ? 4.669 -0.985 -14.714 1.00 95.94 115 ILE A C 1
ATOM 939 O O . ILE A 1 115 ? 5.412 -1.156 -15.672 1.00 95.94 115 ILE A O 1
ATOM 943 N N . GLU A 1 116 ? 4.469 -1.946 -13.809 1.00 94.75 116 GLU A N 1
ATOM 944 C CA . GLU A 1 116 ? 5.142 -3.251 -13.862 1.00 94.75 116 GLU A CA 1
ATOM 945 C C . GLU A 1 116 ? 4.876 -4.004 -15.172 1.00 94.75 116 GLU A C 1
ATOM 947 O O . GLU A 1 116 ? 5.797 -4.582 -15.752 1.00 94.75 116 GLU A O 1
ATOM 952 N N . LYS A 1 117 ?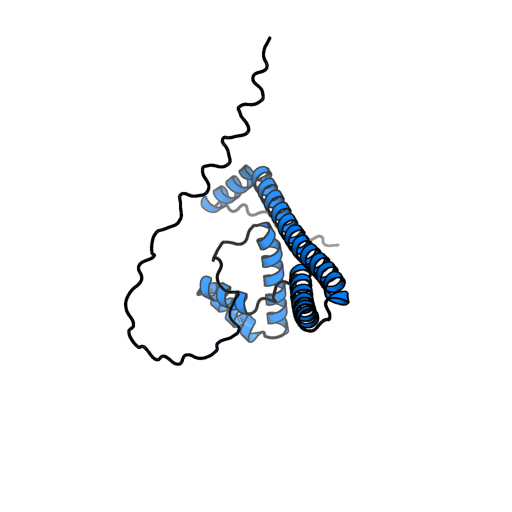 3.637 -3.963 -15.679 1.00 96.31 117 LYS A N 1
ATOM 953 C CA . LYS A 1 117 ? 3.296 -4.558 -16.982 1.00 96.31 117 LYS A CA 1
ATOM 954 C C . LYS A 1 117 ? 4.035 -3.865 -18.122 1.00 96.31 117 LYS A C 1
ATOM 956 O O . LYS A 1 117 ? 4.627 -4.541 -18.956 1.00 96.31 117 LYS A O 1
ATOM 961 N N . GLN A 1 118 ? 4.049 -2.534 -18.125 1.00 95.81 118 GLN A N 1
ATOM 962 C CA . GLN A 1 118 ? 4.749 -1.754 -19.146 1.00 95.81 118 GLN A CA 1
ATOM 963 C C . GLN A 1 118 ? 6.267 -1.987 -19.099 1.00 95.81 118 GLN A C 1
ATOM 965 O O . GLN A 1 118 ? 6.892 -2.152 -20.143 1.00 95.81 118 GLN A O 1
ATOM 970 N N . CYS A 1 119 ? 6.856 -2.098 -17.905 1.00 96.69 119 CYS A N 1
ATOM 971 C CA . CYS A 1 119 ? 8.257 -2.482 -17.738 1.00 96.69 119 CYS A CA 1
ATOM 972 C C . CYS A 1 119 ? 8.535 -3.876 -18.313 1.00 96.69 119 CYS A C 1
ATOM 974 O O . CYS A 1 119 ? 9.575 -4.079 -18.933 1.00 96.69 119 CYS A O 1
ATOM 976 N N . HIS A 1 120 ? 7.619 -4.834 -18.138 1.00 96.44 120 HIS A N 1
ATOM 977 C CA . HIS A 1 120 ? 7.765 -6.168 -18.719 1.00 96.44 120 HIS A CA 1
ATOM 978 C C . HIS A 1 120 ? 7.733 -6.128 -20.254 1.00 96.44 120 HIS A C 1
ATOM 980 O O . HIS A 1 120 ? 8.584 -6.727 -20.905 1.00 96.44 120 HIS A O 1
ATOM 986 N N . GLU A 1 121 ? 6.809 -5.360 -20.834 1.00 95.81 121 GLU A N 1
ATOM 987 C CA . GLU A 1 121 ? 6.733 -5.148 -22.284 1.00 95.81 121 GLU A CA 1
ATOM 988 C C . GLU A 1 121 ? 7.992 -4.460 -22.838 1.00 95.81 121 GLU A C 1
ATOM 990 O O . GLU A 1 121 ? 8.511 -4.866 -23.879 1.00 95.81 121 GLU A O 1
ATOM 995 N N . LEU A 1 122 ? 8.517 -3.447 -22.141 1.00 94.81 122 LEU A N 1
ATOM 996 C CA . LEU A 1 122 ? 9.770 -2.780 -22.511 1.00 94.81 122 LEU A CA 1
ATOM 997 C C . LEU A 1 122 ? 10.978 -3.711 -22.389 1.00 94.81 122 LEU A C 1
ATOM 999 O O . LEU A 1 122 ? 11.858 -3.663 -23.244 1.00 94.81 122 LEU A O 1
ATOM 1003 N N . ALA A 1 123 ? 11.013 -4.586 -21.382 1.00 95.50 123 ALA A N 1
ATOM 1004 C CA . ALA A 1 123 ? 12.087 -5.561 -21.234 1.00 95.50 123 ALA A CA 1
ATOM 1005 C C . ALA A 1 123 ? 12.105 -6.559 -22.402 1.00 95.50 123 ALA A C 1
ATOM 1007 O O . ALA A 1 123 ? 13.170 -6.882 -22.922 1.00 95.50 123 ALA A O 1
ATOM 1008 N N . GLU A 1 124 ? 10.940 -7.011 -22.866 1.00 96.50 124 GLU A N 1
ATOM 1009 C CA . GLU A 1 124 ? 10.860 -7.881 -24.043 1.00 96.50 124 GLU A CA 1
ATOM 1010 C C . GLU A 1 124 ? 11.255 -7.140 -25.330 1.00 96.50 124 GLU A C 1
ATOM 1012 O O . GLU A 1 124 ? 12.014 -7.680 -26.137 1.00 96.50 124 GLU A O 1
ATOM 1017 N N . LYS A 1 125 ? 10.859 -5.867 -25.489 1.00 94.75 125 LYS A N 1
ATOM 1018 C CA . LYS A 1 125 ? 11.346 -5.021 -26.595 1.00 94.75 125 LYS A CA 1
ATOM 1019 C C . LYS A 1 125 ? 12.866 -4.865 -26.561 1.00 94.75 125 LYS A C 1
ATOM 1021 O O . LYS A 1 125 ? 13.509 -5.039 -27.589 1.00 94.75 125 LYS A O 1
ATOM 1026 N N . TYR A 1 126 ? 13.448 -4.617 -25.389 1.00 96.25 126 TYR A N 1
ATOM 1027 C CA . TYR A 1 126 ? 14.895 -4.493 -25.203 1.00 96.25 126 TYR A CA 1
ATOM 1028 C C . TYR A 1 126 ? 15.654 -5.742 -25.671 1.00 96.25 126 TYR A C 1
ATOM 1030 O O . TYR A 1 126 ? 16.706 -5.637 -26.300 1.00 96.25 126 TYR A O 1
ATOM 1038 N N . ARG A 1 127 ? 15.118 -6.940 -25.399 1.00 95.31 127 ARG A N 1
ATOM 1039 C CA . ARG A 1 127 ? 15.748 -8.214 -25.795 1.00 95.31 127 ARG A CA 1
ATOM 1040 C C . ARG A 1 127 ? 15.816 -8.402 -27.307 1.00 95.31 127 ARG A C 1
ATOM 1042 O O . ARG A 1 127 ? 16.735 -9.064 -27.781 1.00 95.31 127 ARG A O 1
ATOM 1049 N N . LEU A 1 128 ? 14.850 -7.847 -28.035 1.00 96.00 128 LEU A N 1
ATOM 1050 C CA . LEU A 1 128 ? 14.734 -7.964 -29.489 1.00 96.00 128 LEU A CA 1
ATOM 1051 C C . LEU A 1 128 ? 15.314 -6.751 -30.237 1.00 96.00 128 LEU A C 1
ATOM 1053 O O . LEU A 1 128 ? 15.486 -6.818 -31.452 1.00 96.00 128 LEU A O 1
ATOM 1057 N N . ALA A 1 129 ? 15.605 -5.657 -29.531 1.00 94.38 129 ALA A N 1
ATOM 1058 C CA . ALA A 1 129 ? 16.049 -4.404 -30.124 1.00 94.38 129 ALA A CA 1
ATOM 1059 C C . ALA A 1 129 ? 17.521 -4.446 -30.590 1.00 94.38 129 ALA A C 1
ATOM 1061 O O . ALA A 1 129 ? 18.364 -5.088 -29.950 1.00 94.38 129 ALA A O 1
ATOM 1062 N N . PRO A 1 130 ? 17.873 -3.714 -31.664 1.00 96.25 130 PRO A N 1
ATOM 1063 C CA . PRO A 1 130 ? 19.261 -3.443 -32.031 1.00 96.25 130 PRO A CA 1
ATOM 1064 C C . PRO A 1 130 ? 20.005 -2.659 -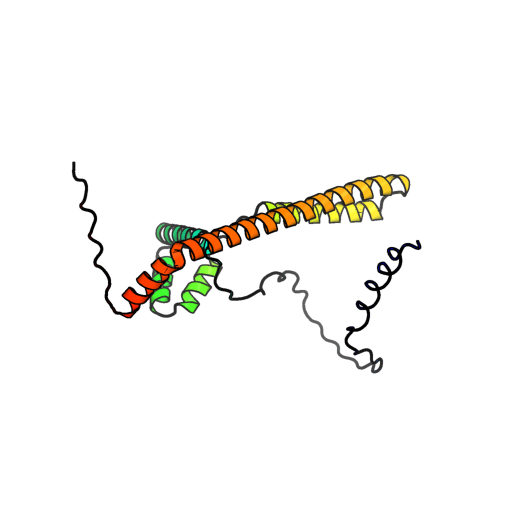30.939 1.00 96.25 130 PRO A C 1
ATOM 1066 O O . PRO A 1 130 ? 19.408 -1.850 -30.231 1.00 96.25 130 PRO A O 1
ATOM 1069 N N . GLU A 1 131 ? 21.331 -2.814 -30.855 1.00 94.62 131 GLU A N 1
ATOM 1070 C CA . GLU A 1 131 ? 22.167 -2.114 -29.856 1.00 94.62 131 GLU A CA 1
ATOM 1071 C C . GLU A 1 131 ? 21.994 -0.587 -29.862 1.00 94.62 131 GLU A C 1
ATOM 1073 O O . GLU A 1 131 ? 22.030 0.047 -28.812 1.00 94.62 131 GLU A O 1
ATOM 1078 N N . ALA A 1 132 ? 21.735 0.007 -31.030 1.00 94.19 132 ALA A N 1
ATOM 1079 C CA . ALA A 1 132 ? 21.507 1.446 -31.157 1.00 94.19 132 ALA A CA 1
ATOM 1080 C C . ALA A 1 132 ? 20.236 1.937 -30.430 1.00 94.19 132 ALA A C 1
ATOM 1082 O O . ALA A 1 132 ? 20.171 3.099 -30.036 1.00 94.19 132 ALA A O 1
ATOM 1083 N N . GLU A 1 133 ? 19.235 1.072 -30.237 1.00 93.38 133 GLU A N 1
ATOM 1084 C CA . GLU A 1 133 ? 17.948 1.414 -29.611 1.00 93.38 133 GLU A CA 1
ATOM 1085 C C . GLU A 1 133 ? 17.891 1.028 -28.126 1.00 93.38 133 GLU A C 1
ATOM 1087 O O . GLU A 1 133 ? 17.119 1.601 -27.353 1.00 93.38 133 GLU A O 1
ATOM 1092 N N . LYS A 1 134 ? 18.744 0.094 -27.693 1.00 94.31 134 LYS A N 1
ATOM 1093 C CA . LYS A 1 134 ? 18.777 -0.425 -26.319 1.00 94.31 134 LYS A CA 1
ATOM 1094 C C . LYS A 1 134 ? 18.994 0.653 -25.262 1.00 94.31 134 LYS A C 1
ATOM 1096 O O . LYS A 1 134 ? 18.298 0.642 -24.250 1.00 94.31 134 LYS A O 1
ATOM 1101 N N . ALA A 1 135 ? 19.880 1.614 -25.518 1.00 96.19 135 ALA A N 1
ATOM 1102 C CA . ALA A 1 135 ? 20.143 2.712 -24.586 1.00 96.19 135 ALA A CA 1
ATOM 1103 C C . ALA A 1 135 ? 18.898 3.590 -24.340 1.00 96.19 135 ALA A C 1
ATOM 1105 O O . ALA A 1 135 ? 18.665 4.051 -23.222 1.00 96.19 135 ALA A O 1
ATOM 1106 N N . ALA A 1 136 ? 18.068 3.803 -25.368 1.00 95.81 136 ALA A N 1
ATOM 1107 C CA . ALA A 1 136 ? 16.825 4.558 -25.226 1.00 95.81 136 ALA A CA 1
ATOM 1108 C C . ALA A 1 136 ? 15.787 3.776 -24.405 1.00 95.81 136 ALA A C 1
ATOM 1110 O O . ALA A 1 136 ? 15.145 4.348 -23.522 1.00 95.81 136 ALA A O 1
ATOM 1111 N N . ILE A 1 137 ? 15.676 2.465 -24.647 1.00 95.81 137 ILE A N 1
ATOM 1112 C CA . ILE A 1 137 ? 14.769 1.582 -23.903 1.00 95.81 137 ILE A CA 1
ATOM 1113 C C . ILE A 1 137 ? 15.203 1.457 -22.433 1.00 95.81 137 ILE A C 1
ATOM 1115 O O . ILE A 1 137 ? 14.356 1.507 -21.546 1.00 95.81 137 ILE A O 1
ATOM 1119 N N . GLU A 1 138 ? 16.504 1.355 -22.148 1.00 96.25 138 GLU A N 1
ATOM 1120 C CA . GLU A 1 138 ? 17.050 1.375 -20.780 1.00 96.25 138 GLU A CA 1
ATOM 1121 C C . GLU A 1 138 ? 16.690 2.656 -20.032 1.00 96.25 138 GLU A C 1
ATOM 1123 O O . GLU A 1 138 ? 16.262 2.603 -18.878 1.00 96.25 138 GLU A O 1
ATOM 1128 N N . LEU A 1 139 ? 16.831 3.809 -20.692 1.00 97.12 139 LEU A N 1
ATOM 1129 C CA . LEU A 1 139 ? 16.482 5.096 -20.104 1.00 97.12 139 LEU A CA 1
ATOM 1130 C C . LEU A 1 139 ? 14.984 5.178 -19.780 1.00 97.12 139 LEU A C 1
ATOM 1132 O O . LEU A 1 139 ? 14.605 5.690 -18.725 1.00 97.12 139 LEU A O 1
ATOM 1136 N N . GLU A 1 140 ? 14.126 4.689 -20.676 1.00 96.62 140 GLU A N 1
ATOM 1137 C CA . GLU A 1 140 ? 12.680 4.645 -20.454 1.00 96.62 140 GLU A CA 1
ATOM 1138 C C . GLU A 1 140 ? 12.317 3.695 -19.305 1.00 96.62 140 GLU A C 1
ATOM 1140 O O . GLU A 1 140 ? 11.603 4.089 -18.382 1.00 96.62 140 GLU A O 1
ATOM 1145 N N . LEU A 1 141 ? 12.886 2.487 -19.297 1.00 96.75 141 LEU A N 1
ATOM 1146 C CA . LEU A 1 141 ? 12.683 1.498 -18.240 1.00 96.75 141 LEU A CA 1
ATOM 1147 C C . LEU A 1 141 ? 13.143 2.031 -16.873 1.00 96.75 141 LEU A C 1
ATOM 1149 O O . LEU A 1 141 ? 12.433 1.872 -15.879 1.00 96.75 141 LEU A O 1
ATOM 1153 N N . GLY A 1 142 ? 14.275 2.738 -16.829 1.00 96.38 142 GLY A N 1
ATOM 1154 C CA . GLY A 1 142 ? 14.766 3.421 -15.632 1.00 96.38 142 GLY A CA 1
ATOM 1155 C C . GLY A 1 142 ? 13.761 4.433 -15.074 1.00 96.38 142 GLY A C 1
ATOM 1156 O O . GLY A 1 142 ? 13.424 4.369 -13.892 1.00 96.38 142 GLY A O 1
ATOM 1157 N N . LYS A 1 143 ? 13.204 5.304 -15.927 1.00 97.56 143 LYS A N 1
ATOM 1158 C CA . LYS A 1 143 ? 12.183 6.294 -15.524 1.00 97.56 143 LYS A CA 1
ATOM 1159 C C . LYS A 1 143 ? 10.915 5.637 -14.979 1.00 97.56 143 LYS A C 1
ATOM 1161 O O . LYS A 1 143 ? 10.337 6.113 -14.002 1.00 97.56 143 LYS A O 1
ATOM 1166 N N . MET A 1 144 ? 10.467 4.546 -15.600 1.00 96.44 144 MET A N 1
ATOM 1167 C CA . MET A 1 144 ? 9.274 3.825 -15.148 1.00 96.44 144 MET A CA 1
ATOM 1168 C C . MET A 1 144 ? 9.488 3.174 -13.780 1.00 96.44 144 MET A C 1
ATOM 1170 O O . MET A 1 144 ? 8.633 3.287 -12.899 1.00 96.44 144 MET A O 1
ATOM 1174 N N . LEU A 1 145 ? 10.642 2.538 -13.569 1.00 95.88 145 LEU A N 1
ATOM 1175 C CA . LEU A 1 145 ? 10.991 1.945 -12.278 1.00 95.88 145 LEU A CA 1
ATOM 1176 C C . LEU A 1 145 ? 11.136 3.003 -11.179 1.00 95.88 145 LEU A C 1
ATOM 1178 O O . LEU A 1 145 ? 10.649 2.788 -10.068 1.00 95.88 145 LEU A O 1
ATOM 1182 N N . GLU A 1 146 ? 11.730 4.155 -11.491 1.00 97.31 146 GLU A N 1
ATOM 1183 C CA . GLU A 1 146 ? 11.815 5.289 -10.568 1.00 97.31 146 GLU A CA 1
ATOM 1184 C C . GLU A 1 146 ? 10.419 5.776 -10.163 1.00 97.31 146 GLU A C 1
ATOM 1186 O O . GLU A 1 146 ? 10.127 5.903 -8.971 1.00 97.31 146 GLU A O 1
ATOM 1191 N N . ARG A 1 147 ? 9.505 5.947 -11.130 1.00 96.75 147 ARG A N 1
ATOM 1192 C CA . ARG A 1 147 ? 8.117 6.330 -10.836 1.00 96.75 147 ARG A CA 1
ATOM 1193 C C . ARG A 1 147 ? 7.391 5.286 -9.985 1.00 96.75 147 ARG A C 1
ATOM 1195 O O . ARG A 1 147 ? 6.692 5.661 -9.045 1.00 96.75 147 ARG A O 1
ATOM 1202 N N . SER A 1 148 ? 7.564 3.998 -10.286 1.00 95.88 148 SER A N 1
ATOM 1203 C CA . SER A 1 148 ? 6.989 2.901 -9.496 1.00 95.88 148 SER A CA 1
ATOM 1204 C C . SER A 1 148 ? 7.466 2.949 -8.042 1.00 95.88 148 SER A C 1
ATOM 1206 O O . SER A 1 148 ? 6.658 2.915 -7.113 1.00 95.88 148 SER A O 1
ATOM 1208 N N . MET A 1 149 ? 8.774 3.121 -7.832 1.00 95.56 149 MET A N 1
ATOM 1209 C CA . MET A 1 149 ? 9.344 3.222 -6.491 1.00 95.56 149 MET A CA 1
ATOM 1210 C C . MET A 1 149 ? 8.839 4.464 -5.751 1.00 95.56 149 MET A C 1
ATOM 121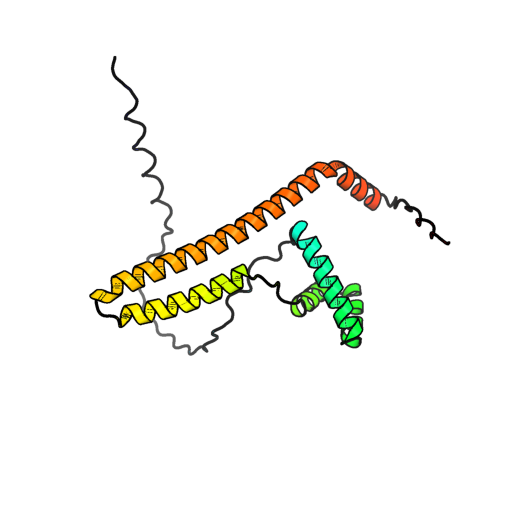2 O O . MET A 1 149 ? 8.475 4.379 -4.578 1.00 95.56 149 MET A O 1
ATOM 1216 N N . GLN A 1 150 ? 8.738 5.600 -6.443 1.00 96.75 150 GLN A N 1
ATOM 1217 C CA . GLN A 1 150 ? 8.219 6.835 -5.864 1.00 96.75 150 GLN A CA 1
ATOM 1218 C C . GLN A 1 150 ? 6.772 6.674 -5.370 1.00 96.75 150 GLN A C 1
ATOM 1220 O O . GLN A 1 150 ? 6.455 7.104 -4.264 1.00 96.75 150 GLN A O 1
ATOM 1225 N N . LEU A 1 151 ? 5.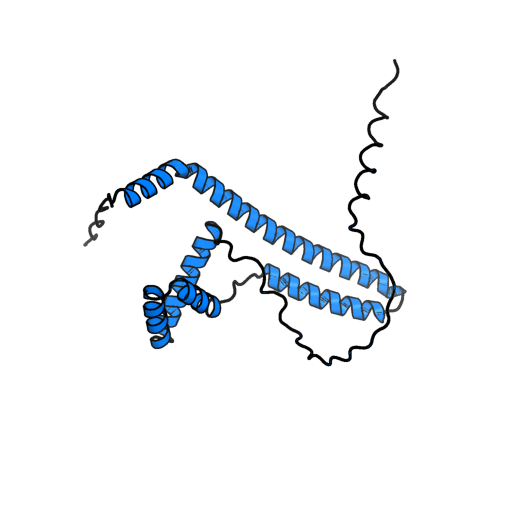907 5.989 -6.124 1.00 94.12 151 LEU A N 1
ATOM 1226 C CA . LEU A 1 151 ? 4.533 5.690 -5.696 1.00 94.12 151 LEU A CA 1
ATOM 1227 C C . LEU A 1 151 ? 4.484 4.837 -4.419 1.00 94.12 151 LEU A C 1
ATOM 1229 O O . LEU A 1 151 ? 3.641 5.067 -3.549 1.00 94.12 151 LEU A O 1
ATOM 1233 N N . VAL A 1 152 ? 5.388 3.862 -4.290 1.00 91.31 152 VAL A N 1
ATOM 1234 C CA . VAL A 1 152 ? 5.502 3.023 -3.085 1.00 91.31 152 VAL A CA 1
ATOM 1235 C C . VAL A 1 152 ? 5.964 3.848 -1.882 1.00 91.31 152 VAL A C 1
ATOM 1237 O O . VAL A 1 152 ? 5.428 3.679 -0.781 1.00 91.31 152 VAL A O 1
ATOM 1240 N N . ILE A 1 153 ? 6.919 4.760 -2.082 1.00 93.44 153 ILE A N 1
ATOM 1241 C CA . ILE A 1 153 ? 7.368 5.701 -1.048 1.00 93.44 153 ILE A CA 1
ATOM 1242 C C . ILE A 1 153 ? 6.198 6.587 -0.612 1.00 93.44 153 ILE A C 1
ATOM 1244 O O . ILE A 1 153 ? 5.888 6.638 0.576 1.00 93.44 153 ILE A O 1
ATOM 1248 N N . GLU A 1 154 ? 5.484 7.201 -1.557 1.00 91.75 154 GLU A N 1
ATOM 1249 C CA . GLU A 1 154 ? 4.333 8.065 -1.275 1.00 91.75 154 GLU A CA 1
ATOM 1250 C C . GLU A 1 154 ? 3.225 7.338 -0.484 1.00 91.75 154 GLU A C 1
ATOM 1252 O O . GLU A 1 154 ? 2.683 7.899 0.469 1.00 91.75 154 GLU A O 1
ATOM 1257 N N . ASP A 1 155 ? 2.864 6.099 -0.853 1.00 87.88 155 ASP A N 1
ATOM 1258 C CA . ASP A 1 155 ? 1.888 5.287 -0.094 1.00 87.88 155 ASP A CA 1
ATOM 1259 C C . ASP A 1 155 ? 2.389 4.993 1.328 1.00 87.88 155 ASP A C 1
ATOM 1261 O O . ASP A 1 155 ? 1.645 5.094 2.309 1.00 87.88 155 ASP A O 1
ATOM 1265 N N . THR A 1 156 ? 3.676 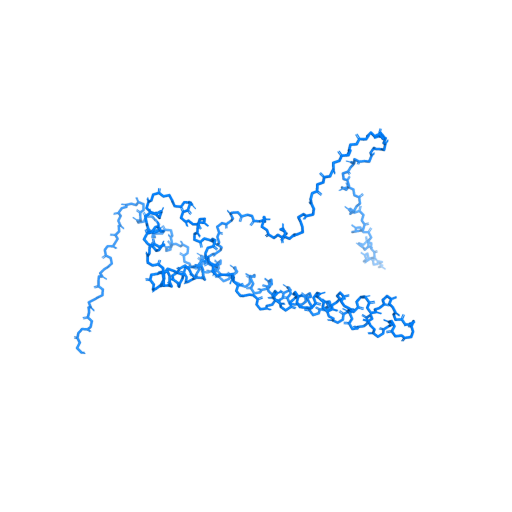4.669 1.459 1.00 87.38 156 THR A N 1
ATOM 1266 C CA . THR A 1 156 ? 4.289 4.357 2.753 1.00 87.38 156 THR A CA 1
ATOM 1267 C C . THR A 1 156 ? 4.312 5.578 3.670 1.00 87.38 156 THR A C 1
ATOM 1269 O O . THR A 1 156 ? 3.954 5.470 4.845 1.00 87.38 156 THR A O 1
ATOM 1272 N N . GLU A 1 157 ? 4.663 6.749 3.146 1.00 91.12 157 GLU A N 1
ATOM 1273 C CA . GLU A 1 157 ? 4.648 8.000 3.898 1.00 91.12 157 GLU A CA 1
ATOM 1274 C C . GLU A 1 157 ? 3.241 8.394 4.353 1.00 91.12 157 GLU A C 1
ATOM 1276 O O . GLU A 1 157 ? 3.055 8.814 5.495 1.00 91.12 157 GLU A O 1
ATOM 1281 N N . GLU A 1 158 ? 2.225 8.237 3.502 1.00 87.31 158 GLU A N 1
ATOM 1282 C CA . GLU A 1 158 ? 0.833 8.493 3.890 1.00 87.31 158 GLU A CA 1
ATOM 1283 C C . GLU A 1 158 ? 0.394 7.589 5.038 1.00 87.31 158 GLU A C 1
ATOM 1285 O O . GLU A 1 158 ? -0.251 8.038 5.992 1.00 87.31 158 GLU A O 1
ATOM 1290 N N . ARG A 1 159 ? 0.782 6.312 4.985 1.00 84.81 159 ARG A N 1
ATOM 1291 C CA . ARG A 1 159 ? 0.518 5.364 6.069 1.00 84.81 159 ARG A CA 1
ATOM 1292 C C . ARG A 1 159 ? 1.255 5.756 7.344 1.00 84.81 159 ARG A C 1
ATOM 1294 O O . ARG A 1 159 ? 0.655 5.674 8.417 1.00 84.81 159 ARG A O 1
ATOM 1301 N N . LEU A 1 160 ? 2.508 6.197 7.238 1.00 88.31 160 LEU A N 1
ATOM 1302 C CA . LEU A 1 160 ? 3.296 6.671 8.375 1.00 88.31 160 LEU A CA 1
ATOM 1303 C C . LEU A 1 160 ? 2.629 7.884 9.035 1.00 88.31 160 LEU A C 1
ATOM 1305 O O . LEU A 1 160 ? 2.385 7.852 10.240 1.00 88.31 160 LEU A O 1
ATOM 1309 N N . ARG A 1 161 ? 2.242 8.894 8.243 1.00 87.69 161 ARG A N 1
ATOM 1310 C CA . ARG A 1 161 ? 1.515 10.083 8.718 1.00 87.69 161 ARG A CA 1
ATOM 1311 C C . ARG A 1 161 ? 0.216 9.704 9.429 1.00 87.69 161 ARG A C 1
ATOM 1313 O O . ARG A 1 161 ? -0.078 10.214 10.506 1.00 87.69 161 ARG A O 1
ATOM 1320 N N . GLY A 1 162 ? -0.539 8.754 8.875 1.00 81.31 162 GLY A N 1
ATOM 1321 C CA . GLY A 1 162 ? -1.762 8.254 9.507 1.00 81.31 162 GLY A CA 1
ATOM 1322 C C . GLY A 1 162 ? -1.517 7.570 10.857 1.00 81.31 162 GLY A C 1
ATOM 1323 O O . GLY A 1 162 ? -2.300 7.741 11.791 1.00 81.31 162 GLY A O 1
ATOM 1324 N N . VAL A 1 163 ? -0.428 6.806 10.986 1.00 85.19 163 VAL A N 1
ATOM 1325 C CA . VAL A 1 163 ? -0.043 6.168 12.256 1.00 85.19 163 VAL A CA 1
ATOM 1326 C C . VAL A 1 163 ? 0.429 7.202 13.276 1.00 85.19 163 VAL A C 1
ATOM 1328 O O . VAL A 1 163 ? 0.025 7.122 14.434 1.00 85.19 163 VAL A O 1
ATOM 1331 N N . GLN A 1 164 ? 1.232 8.180 12.854 1.00 86.81 164 GLN A N 1
ATOM 1332 C CA . GLN A 1 164 ? 1.695 9.274 13.710 1.00 86.81 164 GLN A CA 1
ATOM 1333 C C . GLN A 1 164 ? 0.516 10.074 14.269 1.00 86.81 164 GLN A C 1
ATOM 1335 O O . GLN A 1 164 ? 0.397 10.206 15.483 1.00 86.81 164 GLN A O 1
ATOM 1340 N N . SER A 1 165 ? -0.427 10.481 13.417 1.00 87.00 165 SER A N 1
ATOM 1341 C CA . SER A 1 165 ? -1.635 11.191 13.852 1.00 87.00 165 SER A CA 1
ATOM 1342 C C . SER A 1 165 ? -2.484 10.367 14.833 1.00 87.00 165 SER A C 1
ATOM 1344 O O . SER A 1 165 ? -2.970 10.884 15.841 1.00 87.00 165 SER A O 1
ATOM 1346 N N . ALA A 1 166 ? -2.628 9.057 14.601 1.00 79.44 166 ALA A N 1
ATOM 1347 C CA . ALA A 1 166 ? -3.336 8.181 15.535 1.00 79.44 166 ALA A CA 1
ATOM 1348 C C . ALA A 1 166 ? -2.625 8.080 16.897 1.00 79.44 166 ALA A C 1
ATOM 1350 O O . ALA A 1 166 ? -3.287 8.039 17.936 1.00 79.44 166 ALA A O 1
ATOM 1351 N N . LEU A 1 167 ? -1.290 8.044 16.899 1.00 88.19 167 LEU A N 1
ATOM 1352 C CA . LEU A 1 167 ? -0.485 8.030 18.118 1.00 88.19 167 LEU A CA 1
ATOM 1353 C C . LEU A 1 167 ? -0.616 9.348 18.891 1.00 88.19 167 LEU A C 1
ATOM 1355 O O . LEU A 1 167 ? -0.821 9.324 20.102 1.00 88.19 167 LEU A O 1
ATOM 1359 N N . GLU A 1 168 ? -0.557 10.484 18.200 1.00 91.31 168 GLU A N 1
ATOM 1360 C CA . GLU A 1 168 ? -0.769 11.810 18.788 1.00 91.31 168 GLU A CA 1
ATOM 1361 C C . GLU A 1 168 ? -2.153 11.919 19.429 1.00 91.31 168 GLU A C 1
ATOM 1363 O O . GLU A 1 168 ? -2.262 12.313 20.589 1.00 91.31 168 GLU A O 1
ATOM 1368 N N . HIS A 1 169 ? -3.204 11.479 18.730 1.00 89.50 169 HIS A N 1
ATOM 1369 C CA . HIS A 1 169 ? -4.558 11.454 19.280 1.00 89.50 169 HIS A CA 1
ATOM 1370 C C . HIS A 1 169 ? -4.652 10.580 20.539 1.00 89.50 169 HIS A C 1
ATOM 1372 O O . HIS A 1 169 ? -5.307 10.962 21.510 1.00 89.50 169 HIS A O 1
ATOM 1378 N N . LEU A 1 170 ? -4.014 9.404 20.548 1.00 89.12 170 LEU A N 1
ATOM 1379 C CA . LEU A 1 170 ? -3.980 8.539 21.730 1.00 89.12 170 LEU A CA 1
ATOM 1380 C C . LEU A 1 170 ? -3.247 9.188 22.903 1.00 89.12 170 LEU A C 1
ATOM 1382 O O . LEU A 1 170 ? -3.725 9.087 24.028 1.00 89.12 170 LEU A O 1
ATOM 1386 N N . ASN A 1 171 ? -2.119 9.847 22.649 1.00 93.12 171 ASN A N 1
ATOM 1387 C CA . ASN A 1 171 ? -1.350 10.525 23.687 1.00 93.12 171 ASN A CA 1
ATOM 1388 C C . ASN A 1 171 ? -2.120 11.721 24.257 1.00 93.12 171 ASN A C 1
ATOM 1390 O O . ASN A 1 171 ? -2.227 11.841 25.474 1.00 93.12 171 ASN A O 1
ATOM 1394 N N . ALA A 1 172 ? -2.723 12.546 23.398 1.00 94.25 172 ALA A N 1
ATOM 1395 C CA . ALA A 1 172 ? -3.512 13.706 23.808 1.00 94.25 172 ALA A CA 1
ATOM 1396 C C . ALA A 1 172 ? -4.759 13.324 24.624 1.00 94.25 172 ALA A C 1
ATOM 1398 O O . ALA A 1 172 ? -5.177 14.068 25.504 1.00 94.25 172 ALA A O 1
ATOM 1399 N N . ASN A 1 173 ? -5.347 12.155 24.352 1.00 92.75 173 ASN A N 1
ATOM 1400 C CA . ASN A 1 173 ? -6.566 11.687 25.016 1.00 92.75 173 ASN A CA 1
ATOM 1401 C C . ASN A 1 173 ? -6.318 10.555 26.021 1.00 92.75 173 ASN A C 1
ATOM 1403 O O . ASN A 1 173 ? -7.275 9.914 26.459 1.00 92.75 173 ASN A O 1
ATOM 1407 N N . LYS A 1 174 ? -5.059 10.276 26.378 1.00 94.06 174 LYS A N 1
ATOM 1408 C CA . LYS A 1 174 ? -4.670 9.093 27.157 1.00 94.06 174 LYS A CA 1
ATOM 1409 C C . LYS A 1 174 ? -5.484 8.952 28.443 1.00 94.06 174 LYS A C 1
ATOM 1411 O O . LYS A 1 174 ? -6.087 7.904 28.667 1.00 94.06 174 LYS A O 1
ATOM 1416 N N . ASP A 1 175 ? -5.537 10.005 29.250 1.00 94.38 175 ASP A N 1
ATOM 1417 C CA . ASP A 1 175 ? -6.178 9.958 30.567 1.00 94.38 175 ASP A CA 1
ATOM 1418 C C . ASP A 1 175 ? -7.699 9.847 30.457 1.00 94.38 175 ASP A C 1
ATOM 1420 O O . ASP A 1 175 ? -8.314 9.060 31.173 1.00 94.38 175 ASP A O 1
ATOM 1424 N N . LYS A 1 176 ? -8.301 10.539 29.481 1.00 93.56 176 LYS A N 1
ATOM 1425 C CA . LYS A 1 176 ? -9.728 10.405 29.164 1.00 93.56 176 LYS A CA 1
ATOM 1426 C C . LYS A 1 176 ? -10.075 8.972 28.757 1.00 93.56 176 LYS A C 1
ATOM 1428 O O . LYS A 1 176 ? -11.020 8.398 29.284 1.00 93.56 176 LYS A O 1
ATOM 1433 N N . ILE A 1 177 ? -9.283 8.366 27.869 1.00 89.19 177 ILE A N 1
ATOM 1434 C CA . ILE A 1 177 ? -9.474 6.975 27.431 1.00 89.19 177 ILE A CA 1
ATOM 1435 C C . ILE A 1 177 ? -9.339 6.009 28.616 1.00 89.19 177 ILE A C 1
ATOM 1437 O O . ILE A 1 177 ? -10.096 5.041 28.707 1.00 89.19 177 ILE A O 1
ATOM 1441 N N . ILE A 1 178 ? -8.377 6.240 29.516 1.00 93.12 178 ILE A N 1
ATOM 1442 C CA . ILE A 1 178 ? -8.209 5.433 30.732 1.00 93.12 178 ILE A CA 1
ATOM 1443 C C . ILE A 1 178 ? -9.439 5.571 31.632 1.00 93.12 178 ILE A C 1
ATOM 1445 O O . ILE A 1 178 ? -9.966 4.554 32.080 1.00 93.12 178 ILE A O 1
ATOM 1449 N N . LEU A 1 179 ? -9.926 6.792 31.849 1.00 93.12 179 LEU A N 1
ATOM 1450 C CA . LEU A 1 179 ? -11.082 7.069 32.697 1.00 93.12 179 LEU A CA 1
ATOM 1451 C C . LEU A 1 179 ? -12.373 6.457 32.133 1.00 93.12 179 LEU A C 1
ATOM 1453 O O . LEU A 1 179 ? -13.076 5.764 32.862 1.00 93.12 179 LEU A O 1
ATOM 1457 N N . GLU A 1 180 ? -12.637 6.599 30.832 1.00 89.69 180 GLU A N 1
ATOM 1458 C CA . GLU A 1 180 ? -13.777 5.958 30.157 1.00 89.69 180 GLU A CA 1
ATOM 1459 C C . GLU A 1 180 ? -13.721 4.426 30.273 1.00 89.69 180 GLU A C 1
ATOM 1461 O O . GLU A 1 180 ? -14.730 3.760 30.515 1.00 89.69 180 GLU A O 1
ATOM 1466 N N . ARG A 1 181 ? -12.531 3.834 30.102 1.00 89.81 181 ARG A N 1
ATOM 1467 C CA . ARG A 1 181 ? -12.347 2.384 30.270 1.00 89.81 181 ARG A CA 1
ATOM 1468 C C . ARG A 1 181 ? -12.569 1.962 31.718 1.00 89.81 181 ARG A C 1
ATOM 1470 O O . ARG A 1 181 ? -13.220 0.947 31.943 1.00 89.81 181 ARG A O 1
ATOM 1477 N N . LEU A 1 182 ? -12.058 2.731 32.677 1.00 90.50 182 LEU A N 1
ATOM 1478 C CA . LEU A 1 182 ? -12.247 2.480 34.102 1.00 90.50 182 LEU A CA 1
ATOM 1479 C C . LEU A 1 182 ? -13.735 2.523 34.474 1.00 90.50 182 LEU A C 1
ATOM 1481 O O . LEU A 1 182 ? -14.223 1.589 35.100 1.00 90.50 182 LEU A O 1
ATOM 1485 N N . GLN A 1 183 ? -14.471 3.548 34.037 1.00 90.62 183 GLN A N 1
ATOM 1486 C CA . GLN A 1 183 ? -15.915 3.672 34.270 1.00 90.62 183 GLN A CA 1
ATOM 1487 C C . GLN A 1 183 ? -16.697 2.469 33.721 1.00 90.62 183 GLN A C 1
ATOM 1489 O O . GLN A 1 183 ? -17.531 1.911 34.436 1.00 90.62 183 GLN A O 1
ATOM 1494 N N . LYS A 1 184 ? -16.362 2.002 32.506 1.00 84.94 184 LYS A N 1
ATOM 1495 C CA . LYS A 1 184 ? -16.949 0.782 31.923 1.00 84.94 184 LYS A CA 1
ATOM 1496 C C . LYS A 1 184 ? -16.712 -0.461 32.779 1.00 84.94 184 LYS A C 1
ATOM 1498 O O . LYS A 1 184 ? -17.637 -1.241 32.973 1.00 84.94 184 LYS A O 1
ATOM 1503 N N . PHE A 1 185 ? -15.500 -0.653 33.303 1.00 84.94 185 PHE A N 1
ATOM 1504 C CA . PHE A 1 185 ? -15.206 -1.793 34.182 1.00 84.94 185 PHE A CA 1
ATOM 1505 C C . PHE A 1 185 ? -15.911 -1.700 35.534 1.00 84.94 185 PHE A C 1
ATOM 1507 O O . PHE A 1 185 ? -16.293 -2.722 36.094 1.00 84.94 185 PHE A O 1
ATOM 1514 N N . LEU A 1 186 ? -16.106 -0.487 36.046 1.00 89.88 186 LEU A N 1
ATOM 1515 C CA . LEU A 1 186 ? -16.801 -0.248 37.308 1.00 89.88 186 LEU A CA 1
ATOM 1516 C C . LEU A 1 186 ? -18.334 -0.295 37.176 1.00 89.88 186 LEU A C 1
ATOM 1518 O O . LEU A 1 186 ? -19.021 -0.027 38.160 1.00 89.88 186 LEU A O 1
ATOM 1522 N N . GLY A 1 187 ? -18.881 -0.595 35.990 1.00 75.06 187 GLY A N 1
ATOM 1523 C CA . GLY A 1 187 ? -20.329 -0.644 35.749 1.00 75.06 187 GLY A CA 1
ATOM 1524 C C . GLY A 1 187 ? -21.027 0.713 35.890 1.00 75.06 187 GLY A C 1
ATOM 1525 O O . GLY A 1 187 ? -22.250 0.773 35.975 1.00 75.06 187 GLY A O 1
ATOM 1526 N N . LYS A 1 188 ? -20.258 1.806 35.920 1.00 62.16 188 LYS A N 1
ATOM 1527 C CA . LYS A 1 188 ? -20.767 3.177 35.939 1.00 62.16 188 LYS A CA 1
ATOM 1528 C C . LYS A 1 188 ? -20.872 3.651 34.497 1.00 62.16 188 LYS A C 1
ATOM 1530 O O . LYS A 1 188 ? -20.067 4.463 34.051 1.00 62.16 188 LYS A O 1
ATOM 1535 N N . GLU A 1 189 ? -21.809 3.092 33.736 1.00 55.28 189 GLU A N 1
ATOM 1536 C CA . GLU A 1 189 ? -22.212 3.762 32.503 1.00 55.28 189 GLU A CA 1
ATOM 1537 C C . GLU A 1 189 ? -22.916 5.050 32.919 1.00 55.28 189 GLU A C 1
ATOM 1539 O O . GLU A 1 189 ? -24.022 5.025 33.455 1.00 55.28 189 GLU A O 1
ATOM 1544 N N . GLU A 1 190 ? -22.246 6.187 32.728 1.00 53.38 190 GLU A N 1
ATOM 1545 C CA . GLU A 1 190 ? -22.947 7.459 32.687 1.00 53.38 190 GLU A CA 1
ATOM 1546 C C . GLU A 1 190 ? -24.024 7.324 31.612 1.00 53.38 190 GLU A C 1
ATOM 1548 O O . GLU A 1 190 ? -23.738 7.206 30.418 1.00 53.38 190 GLU A O 1
ATOM 1553 N N . THR A 1 191 ? -25.278 7.304 32.052 1.00 46.06 191 THR A N 1
ATOM 1554 C CA . THR A 1 191 ? -26.438 7.635 31.239 1.00 46.06 191 THR A CA 1
ATOM 1555 C C . THR A 1 191 ? -26.232 9.051 30.714 1.00 46.06 191 THR A C 1
ATOM 1557 O O . THR A 1 191 ? -26.741 10.008 31.290 1.00 46.06 191 THR A O 1
ATOM 1560 N N . SER A 1 192 ? -25.432 9.214 29.659 1.00 45.19 192 SER A N 1
ATOM 1561 C CA . SER A 1 192 ? -25.318 10.493 28.977 1.00 45.19 192 SER A CA 1
ATOM 1562 C C . SER A 1 192 ? -26.655 10.732 28.293 1.00 45.19 192 SER A C 1
ATOM 1564 O O . SER A 1 192 ? -27.035 10.014 27.362 1.00 45.19 192 SER A O 1
ATOM 1566 N N . GLU A 1 193 ? -27.376 11.690 28.852 1.00 43.81 193 GLU A N 1
ATOM 1567 C CA . GLU A 1 193 ? -28.642 12.241 28.415 1.00 43.81 193 GLU A CA 1
ATOM 1568 C C . GLU A 1 193 ? -28.847 12.150 26.902 1.00 43.81 193 GLU A C 1
ATOM 1570 O O . GLU A 1 193 ? -28.038 12.605 26.089 1.00 43.81 193 GLU A O 1
ATOM 1575 N N . LYS A 1 194 ? -30.011 11.607 26.534 1.00 40.41 194 LYS A N 1
ATOM 1576 C CA . LYS A 1 194 ? -30.680 11.951 25.285 1.00 40.41 194 LYS A CA 1
ATOM 1577 C C . LYS A 1 194 ? -30.614 13.473 25.137 1.00 40.41 194 LYS A C 1
ATOM 1579 O O . LYS A 1 194 ? -31.279 14.181 25.887 1.00 40.41 194 LYS A O 1
ATOM 1584 N N . GLN A 1 195 ? -29.856 13.968 24.160 1.00 38.44 195 GLN A N 1
ATOM 1585 C CA . GLN A 1 195 ? -30.071 15.321 23.659 1.00 38.44 195 GLN A CA 1
ATOM 1586 C C . GLN A 1 195 ? -31.567 15.448 23.329 1.00 38.44 195 GLN A C 1
ATOM 1588 O O . GLN A 1 195 ? -32.082 14.612 22.574 1.00 38.44 195 GLN A O 1
ATOM 1593 N N . PRO A 1 196 ? -32.299 16.413 23.911 1.00 43.72 196 PRO A N 1
ATOM 1594 C CA . PRO A 1 196 ? -33.708 16.562 23.613 1.00 43.72 196 PRO A CA 1
ATOM 1595 C C . PRO A 1 196 ? -33.866 16.941 22.144 1.00 43.72 196 PRO A C 1
ATOM 1597 O O . PRO A 1 196 ? -33.142 17.784 21.606 1.00 43.72 196 PRO A O 1
ATOM 1600 N N . ALA A 1 197 ? -34.830 16.281 21.507 1.00 45.94 197 ALA A N 1
ATOM 1601 C CA . ALA A 1 197 ? -35.305 16.598 20.178 1.00 45.94 197 ALA A CA 1
ATOM 1602 C C . ALA A 1 197 ? -35.553 18.109 20.062 1.00 45.94 197 ALA A C 1
ATOM 1604 O O . ALA A 1 197 ? -36.377 18.672 20.785 1.00 45.94 197 ALA A O 1
ATOM 1605 N N . LYS A 1 198 ? -34.864 18.766 19.127 1.00 36.50 198 LYS A N 1
ATOM 1606 C CA . LYS A 1 198 ? -35.305 20.071 18.639 1.00 36.50 198 LYS A CA 1
ATOM 1607 C C . LYS A 1 198 ? -36.562 19.859 17.797 1.00 36.50 198 LYS A C 1
ATOM 1609 O O . LYS A 1 198 ? -36.487 19.622 16.599 1.00 36.50 198 LYS A O 1
ATOM 1614 N N . THR A 1 199 ? -37.714 19.938 18.451 1.00 42.47 199 THR A N 1
ATOM 1615 C CA . THR A 1 199 ? -38.985 20.329 17.836 1.00 42.47 199 THR A CA 1
ATOM 1616 C C . THR A 1 199 ? -39.085 21.848 17.826 1.00 42.47 199 THR A C 1
ATOM 1618 O O . THR A 1 199 ? -39.271 22.447 18.886 1.00 42.47 199 THR A O 1
ATOM 1621 N N . LYS A 1 200 ? -38.965 22.445 16.642 1.00 40.09 200 LYS A N 1
ATOM 1622 C CA . LYS A 1 200 ? -39.959 23.300 15.964 1.00 40.09 200 LYS A CA 1
ATOM 1623 C C . LYS A 1 200 ? -39.290 24.029 14.807 1.00 40.09 200 LYS A C 1
ATOM 1625 O O . LYS A 1 200 ? -38.221 24.633 15.041 1.00 40.09 200 LYS A O 1
#

Secondary structure (DSSP, 8-state):
-----SSSTTSSSSSSSS-------------------------S--S--PPPPHHHHHHHHHHHHHHHHHHHHH-HHHHHHHHHHHHH-HHHHHHHHHHHSPP---HHHHHHHHHHHHHHHHHHHHHHS-HHHHHHHHHHHHHHHHHHHHHHHHHHHHHHHHHHHHHHHHHHTHHHHHHHHHHHHTT-------PPP---

pLDDT: mean 72.95, std 23.16, range [31.78, 97.56]

Radius of gyration: 28.52 Å; chains: 1; bounding box: 91×63×69 Å